Protein AF-A0A9E5TRW0-F1 (afdb_monomer_lite)

Sequence (250 aa):
MTRVFTFIAIAALMMLMNFLSARGFLAGGNEATITFGFLLLVAYLMGEIFSALSLPKISGYIFTGVLFGPHAIDFVKIEMVYRLKIVDDLALTFIALAAGGELRIRDLRNRLRSILYTISSLTVIVWAGVSLFVLVGWQLIPFFRVMGFPVLVSVAILLGVISVARSPSSAIAIIKECRAKGPFTEGVLGVTVAMDVLIIILFAGALSIATTVVQPGQSFDPGSLVVLSVEIFLSLSIGCVIGSLIAWYI

Structure (mmCIF, N/CA/C/O backbone):
data_AF-A0A9E5TRW0-F1
#
_entry.id   AF-A0A9E5TRW0-F1
#
loop_
_atom_site.group_PDB
_atom_site.id
_atom_site.type_symbol
_atom_site.label_atom_id
_atom_site.label_alt_id
_atom_site.label_comp_id
_atom_site.label_asym_id
_atom_site.label_entity_id
_atom_site.label_seq_id
_atom_site.pdbx_PDB_ins_code
_atom_site.Cartn_x
_atom_site.Cartn_y
_atom_site.Cartn_z
_atom_site.occupancy
_atom_site.B_iso_or_equiv
_atom_site.auth_seq_id
_atom_site.auth_comp_id
_atom_site.auth_asym_id
_atom_site.auth_atom_id
_atom_site.pdbx_PDB_model_num
ATOM 1 N N . MET A 1 1 ? 9.713 17.626 29.870 1.00 56.44 1 MET A N 1
ATOM 2 C CA . MET A 1 1 ? 10.209 16.432 30.595 1.00 56.44 1 MET A CA 1
ATOM 3 C C . MET A 1 1 ? 10.002 15.138 29.807 1.00 56.44 1 MET A C 1
ATOM 5 O O . MET A 1 1 ? 10.942 14.366 29.703 1.00 56.44 1 MET A O 1
ATOM 9 N N . THR A 1 2 ? 8.850 14.937 29.161 1.00 61.78 2 THR A N 1
ATOM 10 C CA . THR A 1 2 ? 8.520 13.720 28.386 1.00 61.78 2 THR A CA 1
ATOM 11 C C . THR A 1 2 ? 9.513 13.393 27.261 1.00 61.78 2 THR A C 1
ATOM 13 O O . THR A 1 2 ? 9.901 12.243 27.114 1.00 61.78 2 THR A O 1
ATOM 16 N N . ARG A 1 3 ? 10.006 14.403 26.524 1.00 64.12 3 ARG A N 1
ATOM 17 C CA . ARG A 1 3 ? 10.954 14.197 25.408 1.00 64.12 3 ARG A CA 1
ATOM 18 C C . ARG A 1 3 ? 12.332 13.691 25.853 1.00 64.12 3 ARG A C 1
ATOM 20 O O . ARG A 1 3 ? 12.915 12.829 25.206 1.00 64.12 3 ARG A O 1
ATOM 27 N N . VAL A 1 4 ? 12.840 14.206 26.973 1.00 71.00 4 VAL A N 1
ATOM 28 C CA . VAL A 1 4 ? 14.129 13.773 27.541 1.00 71.00 4 VAL A CA 1
ATOM 29 C C . VAL A 1 4 ? 14.027 12.325 28.021 1.00 71.00 4 VAL A C 1
ATOM 31 O O . VAL A 1 4 ? 14.923 11.532 27.760 1.00 71.00 4 VAL A O 1
ATOM 34 N N . PHE A 1 5 ? 12.891 11.952 28.618 1.00 75.44 5 PHE A N 1
ATOM 35 C CA . PHE A 1 5 ? 12.623 10.574 29.023 1.00 75.44 5 PHE A CA 1
ATOM 36 C C . PHE A 1 5 ? 12.594 9.605 27.832 1.00 75.44 5 PHE A C 1
ATOM 38 O O . PHE A 1 5 ? 13.208 8.549 27.912 1.00 75.44 5 PHE A O 1
ATOM 45 N N . THR A 1 6 ? 11.973 9.966 26.703 1.00 72.69 6 THR A N 1
ATOM 46 C CA . THR A 1 6 ? 11.983 9.124 25.489 1.00 72.69 6 THR A CA 1
ATOM 47 C C . THR A 1 6 ? 13.385 8.923 24.914 1.00 72.69 6 THR A C 1
ATOM 49 O O . THR A 1 6 ? 13.727 7.801 24.558 1.00 72.69 6 THR A O 1
ATOM 52 N N . PHE A 1 7 ? 14.229 9.962 24.864 1.00 74.25 7 PHE A N 1
ATOM 53 C CA . PHE A 1 7 ? 15.610 9.807 24.385 1.00 74.25 7 PHE A CA 1
ATOM 54 C C . PHE A 1 7 ? 16.450 8.934 25.322 1.00 74.25 7 PHE A C 1
ATOM 56 O O . PHE A 1 7 ? 17.183 8.066 24.853 1.00 74.25 7 PHE A O 1
ATOM 63 N N . ILE A 1 8 ? 16.298 9.112 26.638 1.00 77.25 8 ILE A N 1
ATOM 64 C CA . ILE A 1 8 ? 16.954 8.262 27.639 1.00 77.25 8 ILE A CA 1
ATOM 65 C C . ILE A 1 8 ? 16.458 6.817 27.522 1.00 77.25 8 ILE A C 1
ATOM 67 O O . ILE A 1 8 ? 17.268 5.898 27.562 1.00 77.25 8 ILE A O 1
ATOM 71 N N . ALA A 1 9 ? 15.155 6.605 27.323 1.00 79.00 9 ALA A N 1
ATOM 72 C CA . ALA A 1 9 ? 14.574 5.278 27.156 1.00 79.00 9 ALA A CA 1
ATOM 73 C C . ALA A 1 9 ? 15.119 4.573 25.908 1.00 79.00 9 ALA A C 1
ATOM 75 O O . ALA A 1 9 ? 15.506 3.414 26.001 1.00 79.00 9 ALA A O 1
ATOM 76 N N . ILE A 1 10 ? 15.218 5.273 24.772 1.00 75.69 10 ILE A N 1
ATOM 77 C CA . ILE A 1 10 ? 15.807 4.728 23.540 1.00 75.69 10 ILE A CA 1
ATOM 78 C C . ILE A 1 10 ? 17.288 4.393 23.754 1.00 75.69 10 ILE A C 1
ATOM 80 O O . ILE A 1 10 ? 17.717 3.298 23.401 1.00 75.69 10 ILE A O 1
ATOM 84 N N . ALA A 1 11 ? 18.068 5.294 24.362 1.00 76.12 11 ALA A N 1
ATOM 85 C CA . ALA A 1 11 ? 19.486 5.058 24.635 1.00 76.12 11 ALA A CA 1
ATOM 86 C C . ALA A 1 11 ? 19.702 3.877 25.598 1.00 76.12 11 ALA A C 1
ATOM 88 O O . ALA A 1 11 ? 20.577 3.044 25.366 1.00 76.12 11 ALA A O 1
ATOM 89 N N . ALA A 1 12 ? 18.871 3.760 26.637 1.00 78.69 12 ALA A N 1
ATOM 90 C CA . ALA A 1 12 ? 18.885 2.634 27.565 1.00 78.69 12 ALA A CA 1
ATOM 91 C C . ALA A 1 12 ? 18.515 1.318 26.867 1.00 78.69 12 ALA A C 1
ATOM 93 O O . ALA A 1 12 ? 19.167 0.303 27.097 1.00 78.69 12 ALA A O 1
ATOM 94 N N . LEU A 1 13 ? 17.524 1.339 25.969 1.00 78.06 13 LEU A N 1
ATOM 95 C CA . LEU A 1 13 ? 17.146 0.191 25.141 1.00 78.06 13 LEU A CA 1
ATOM 96 C C . LEU A 1 13 ? 18.295 -0.238 24.224 1.00 78.06 13 LEU A C 1
ATOM 98 O O . LEU A 1 13 ? 18.622 -1.421 24.176 1.00 78.06 13 LEU A O 1
ATOM 102 N N . MET A 1 14 ? 18.944 0.706 23.533 1.00 74.75 14 MET A N 1
ATOM 103 C CA . MET A 1 14 ? 20.101 0.410 22.681 1.00 74.75 14 MET A CA 1
ATOM 104 C C . MET A 1 14 ? 21.272 -0.157 23.491 1.00 74.75 14 MET A C 1
ATOM 106 O O . MET A 1 14 ? 21.899 -1.127 23.072 1.00 74.75 14 MET A O 1
ATOM 110 N N . MET A 1 15 ? 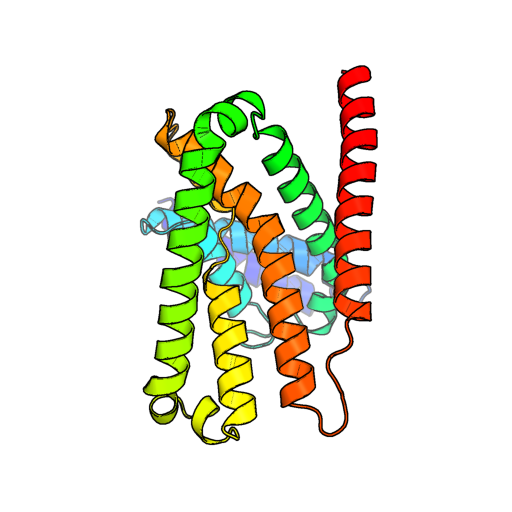21.551 0.412 24.668 1.00 77.50 15 MET A N 1
ATOM 111 C CA . MET A 1 15 ? 22.616 -0.063 25.552 1.00 77.50 15 MET A CA 1
ATOM 112 C C . MET A 1 15 ? 22.316 -1.469 26.087 1.00 77.50 15 MET A C 1
ATOM 114 O O . MET A 1 15 ? 23.198 -2.327 26.072 1.00 77.50 15 MET A O 1
ATOM 118 N N . LEU A 1 16 ? 21.068 -1.736 26.485 1.00 77.06 16 LEU A N 1
ATOM 119 C CA . LEU A 1 16 ? 20.608 -3.060 26.907 1.00 77.06 16 LEU A CA 1
ATOM 120 C C . LEU A 1 16 ? 20.763 -4.084 25.782 1.00 77.06 16 LEU A C 1
ATOM 122 O O . LEU A 1 16 ? 21.223 -5.198 26.004 1.00 77.06 16 LEU A O 1
ATOM 126 N N . MET A 1 17 ? 20.409 -3.706 24.562 1.00 73.31 17 MET A N 1
ATOM 127 C CA . MET A 1 17 ? 20.474 -4.603 23.420 1.00 73.31 17 MET A CA 1
ATOM 128 C C . MET A 1 17 ? 21.910 -4.909 22.995 1.00 73.31 17 MET A C 1
ATOM 130 O O . MET A 1 17 ? 22.236 -6.062 22.724 1.00 73.31 17 MET A O 1
ATOM 134 N N . ASN A 1 18 ? 22.792 -3.907 23.014 1.00 74.38 18 ASN A N 1
ATOM 135 C CA . ASN A 1 18 ? 24.218 -4.117 22.781 1.00 74.38 18 ASN A CA 1
ATOM 136 C C . ASN A 1 18 ? 24.827 -5.017 23.871 1.00 74.38 18 ASN A C 1
ATOM 138 O O . ASN A 1 18 ? 25.618 -5.911 23.584 1.00 74.38 18 ASN A O 1
ATOM 142 N N . PHE A 1 19 ? 24.387 -4.854 25.121 1.00 73.00 19 PHE A N 1
ATOM 143 C CA . PHE A 1 19 ? 24.778 -5.721 26.231 1.00 73.00 19 PHE A CA 1
ATOM 144 C C . PHE A 1 19 ? 24.289 -7.173 26.061 1.00 73.00 19 PHE A C 1
ATOM 146 O O . PHE A 1 19 ? 25.043 -8.109 26.327 1.00 73.00 19 PHE A O 1
ATOM 153 N N . LEU A 1 20 ? 23.057 -7.381 25.585 1.00 68.69 20 LEU A N 1
ATOM 154 C CA . LEU A 1 20 ? 22.510 -8.713 25.287 1.00 68.69 20 LEU A CA 1
ATOM 155 C C . LEU A 1 20 ? 23.214 -9.375 24.091 1.00 68.69 20 LEU A C 1
ATOM 157 O O . LEU A 1 20 ? 23.495 -10.574 24.134 1.00 68.69 20 LEU A O 1
ATOM 161 N N . SER A 1 21 ? 23.554 -8.589 23.065 1.00 68.62 21 SER A N 1
ATOM 162 C CA . SER A 1 21 ? 24.350 -9.024 21.912 1.00 68.62 21 SER A CA 1
ATOM 163 C C . SER A 1 21 ? 25.754 -9.469 22.332 1.00 68.62 21 SER A C 1
ATOM 165 O O . SER A 1 21 ? 26.163 -10.594 22.048 1.00 68.62 21 SER A O 1
ATOM 167 N N . ALA A 1 22 ? 26.452 -8.643 23.120 1.00 67.00 22 ALA A N 1
ATOM 168 C CA . ALA A 1 22 ? 27.794 -8.931 23.626 1.00 67.00 22 ALA A CA 1
ATOM 169 C C . ALA A 1 22 ? 27.857 -10.185 24.519 1.00 67.00 22 ALA A C 1
ATOM 171 O O . ALA A 1 22 ? 28.902 -10.825 24.615 1.00 67.00 22 ALA A O 1
ATOM 172 N N . ARG A 1 23 ? 26.743 -10.563 25.161 1.00 66.06 23 ARG A N 1
ATOM 173 C CA . ARG A 1 23 ? 26.625 -11.791 25.965 1.00 66.06 23 ARG A CA 1
ATOM 174 C C . ARG A 1 23 ? 26.247 -13.039 25.160 1.00 66.06 23 ARG A C 1
ATOM 176 O O . ARG A 1 23 ? 26.000 -14.080 25.761 1.00 66.06 23 ARG A O 1
ATOM 183 N N . GLY A 1 24 ? 26.181 -12.956 23.829 1.00 62.16 24 GLY A N 1
ATOM 184 C CA . GLY A 1 24 ? 25.837 -14.091 22.968 1.00 62.16 24 GLY A CA 1
ATOM 185 C C . GLY A 1 24 ? 24.380 -14.543 23.094 1.00 62.16 24 GLY A C 1
ATOM 186 O O . GLY A 1 24 ? 24.022 -15.601 22.588 1.00 62.16 24 GLY A O 1
ATOM 187 N N . PHE A 1 25 ? 23.514 -13.744 23.730 1.00 58.00 25 PHE A N 1
ATOM 188 C CA . PHE A 1 25 ? 22.089 -14.062 23.889 1.00 58.00 25 PHE A CA 1
ATOM 189 C C . PHE A 1 25 ? 21.335 -14.022 22.546 1.00 58.00 25 PHE A C 1
ATOM 191 O O . PHE A 1 25 ? 20.261 -14.601 22.404 1.00 58.00 25 PHE A O 1
ATOM 198 N N . LEU A 1 26 ? 21.935 -13.357 21.555 1.00 59.22 26 LEU A N 1
ATOM 199 C CA . LEU A 1 26 ? 21.495 -13.302 20.164 1.00 59.22 26 LEU A CA 1
ATOM 200 C C . LEU A 1 26 ? 22.067 -14.445 19.300 1.00 59.22 26 LEU A C 1
ATOM 202 O O . LEU A 1 26 ? 21.660 -14.590 18.160 1.00 59.22 26 LEU A O 1
ATOM 206 N N . ALA A 1 27 ? 22.965 -15.294 19.816 1.00 54.34 27 ALA A N 1
ATOM 207 C CA . ALA A 1 27 ? 23.612 -16.367 19.047 1.00 54.34 27 ALA A CA 1
ATOM 208 C C . ALA A 1 27 ? 22.770 -17.663 18.942 1.00 54.34 27 ALA A C 1
ATOM 210 O O . ALA A 1 27 ? 23.310 -18.762 18.827 1.00 54.34 27 ALA A O 1
ATOM 211 N N . GLY A 1 28 ? 21.440 -17.558 18.985 1.00 58.19 28 GLY A N 1
ATOM 212 C CA . GLY A 1 28 ? 20.515 -18.693 18.917 1.00 58.19 28 GLY A CA 1
ATOM 213 C C . GLY A 1 28 ? 19.193 -18.326 18.243 1.00 58.19 28 GLY A C 1
ATOM 214 O O . GLY A 1 28 ? 18.902 -17.153 18.034 1.00 58.19 28 GLY A O 1
ATOM 215 N N . GLY A 1 29 ? 18.354 -19.323 17.932 1.00 61.69 29 GLY A N 1
ATOM 216 C CA . GLY A 1 29 ? 17.100 -19.163 17.166 1.00 61.69 29 GLY A CA 1
ATOM 217 C C . GLY A 1 29 ? 16.068 -18.157 17.713 1.00 61.69 29 GLY A C 1
ATOM 218 O O . GLY A 1 29 ? 15.090 -17.871 17.027 1.00 61.69 29 GLY A O 1
ATOM 219 N N . ASN A 1 30 ? 16.300 -17.590 18.901 1.00 67.94 30 ASN A N 1
ATOM 220 C CA . ASN A 1 30 ? 15.483 -16.557 19.545 1.00 67.94 30 ASN A CA 1
ATOM 221 C C . ASN A 1 30 ? 15.866 -15.119 19.140 1.00 67.94 30 ASN A C 1
ATOM 223 O O . ASN A 1 30 ? 15.196 -14.176 19.565 1.00 67.94 30 ASN A O 1
ATOM 227 N N . GLU A 1 31 ? 16.916 -14.938 18.331 1.00 74.38 31 GLU A N 1
ATOM 228 C CA . GLU A 1 31 ? 17.413 -13.628 17.885 1.00 74.38 31 GLU A CA 1
ATOM 229 C C . GLU A 1 31 ? 16.303 -12.789 17.235 1.00 74.38 31 GLU A C 1
ATOM 231 O O . GLU A 1 31 ? 16.085 -11.641 17.614 1.00 74.38 31 GLU A O 1
ATOM 236 N N . ALA A 1 32 ? 15.521 -13.390 16.333 1.00 74.88 32 ALA A N 1
ATOM 237 C CA . ALA A 1 32 ? 14.449 -12.694 15.624 1.00 74.88 32 ALA A CA 1
ATOM 238 C C . ALA A 1 32 ? 13.350 -12.174 16.568 1.00 74.88 32 ALA A C 1
ATOM 240 O O . ALA A 1 32 ? 12.871 -11.056 16.394 1.00 74.88 32 ALA A O 1
ATOM 241 N N . THR A 1 33 ? 12.971 -12.944 17.592 1.00 80.88 33 THR A N 1
ATOM 242 C CA . THR A 1 33 ? 11.900 -12.572 18.532 1.00 80.88 33 THR A CA 1
ATOM 243 C C . THR A 1 33 ? 12.325 -11.431 19.454 1.00 80.88 33 THR A C 1
ATOM 245 O O . THR A 1 33 ? 11.545 -10.513 19.708 1.00 80.88 33 THR A O 1
ATOM 248 N N . ILE A 1 34 ? 13.571 -11.457 19.938 1.00 81.25 34 ILE A N 1
ATOM 249 C CA . ILE A 1 34 ? 14.122 -10.395 20.793 1.00 81.25 34 ILE A CA 1
ATOM 250 C C . ILE A 1 34 ? 14.289 -9.108 19.982 1.00 81.25 34 ILE A C 1
ATOM 252 O O . ILE A 1 34 ? 13.852 -8.043 20.421 1.00 81.25 34 ILE A O 1
ATOM 256 N N . THR A 1 35 ? 14.849 -9.217 18.777 1.00 81.06 35 THR A N 1
ATOM 257 C CA . THR A 1 35 ? 14.979 -8.105 17.829 1.00 81.06 35 THR A CA 1
ATOM 258 C C . THR A 1 35 ? 13.619 -7.506 17.483 1.00 81.06 35 THR A C 1
ATOM 260 O O . THR A 1 35 ? 13.475 -6.286 17.461 1.00 81.06 35 THR A O 1
ATOM 263 N N . PHE A 1 36 ? 12.593 -8.337 17.289 1.00 83.81 36 PHE A N 1
ATOM 264 C CA . PHE A 1 36 ? 11.233 -7.866 17.048 1.00 83.81 36 PHE A CA 1
ATOM 265 C C . PHE A 1 36 ? 10.651 -7.103 18.242 1.00 83.81 36 PHE A C 1
ATOM 267 O O . PHE A 1 36 ? 10.133 -6.001 18.068 1.00 83.81 36 PHE A O 1
ATOM 274 N N . GLY A 1 37 ? 10.773 -7.641 19.460 1.00 86.50 37 GLY A N 1
ATOM 275 C CA . GLY A 1 37 ? 10.311 -6.961 20.674 1.00 86.50 37 GLY A CA 1
ATOM 276 C C . GLY A 1 37 ? 11.003 -5.613 20.889 1.00 86.50 37 GLY A C 1
ATOM 277 O O . GLY A 1 37 ? 10.350 -4.617 21.205 1.00 86.50 37 GLY A O 1
ATOM 278 N N . PHE A 1 38 ? 12.313 -5.553 20.640 1.00 84.00 38 PHE A N 1
ATOM 279 C CA . PHE A 1 38 ? 13.063 -4.300 20.628 1.00 84.00 38 PHE A CA 1
ATOM 280 C C . PHE A 1 38 ? 12.526 -3.325 19.577 1.00 84.00 38 PHE A C 1
ATOM 282 O O . PHE A 1 38 ? 12.266 -2.161 19.885 1.00 84.00 38 PHE A O 1
ATOM 289 N N . LEU A 1 39 ? 12.328 -3.799 18.345 1.00 87.56 39 LEU A N 1
ATOM 290 C CA . LEU A 1 39 ? 11.861 -2.976 17.237 1.00 87.56 39 LEU A CA 1
ATOM 291 C C . LEU A 1 39 ? 10.474 -2.390 17.514 1.00 87.56 39 LEU A C 1
ATOM 293 O O . LEU A 1 39 ? 10.262 -1.211 17.246 1.00 87.56 39 LEU A O 1
ATOM 297 N N . LEU A 1 40 ? 9.565 -3.158 18.123 1.00 89.75 40 LEU A N 1
ATOM 298 C CA . LEU A 1 40 ? 8.259 -2.661 18.565 1.00 89.75 40 LEU A CA 1
ATOM 299 C C . LEU A 1 40 ? 8.388 -1.521 19.583 1.00 89.75 40 LEU A C 1
ATOM 301 O O . LEU A 1 40 ? 7.715 -0.497 19.448 1.00 89.75 40 LEU A O 1
ATOM 305 N N . LEU A 1 41 ? 9.261 -1.671 20.584 1.00 88.88 41 LEU A N 1
ATOM 306 C CA . LEU A 1 41 ? 9.473 -0.648 21.613 1.00 88.88 41 LEU A CA 1
ATOM 307 C C . LEU A 1 41 ? 10.084 0.628 21.028 1.00 88.88 41 LEU A C 1
ATOM 309 O O . LEU A 1 41 ? 9.604 1.727 21.309 1.00 88.88 41 LEU A O 1
ATOM 313 N N . VAL A 1 42 ? 11.116 0.500 20.194 1.00 89.19 42 VAL A N 1
ATOM 314 C CA . VAL A 1 42 ? 11.759 1.661 19.566 1.00 89.19 42 VAL A CA 1
ATOM 315 C C . VAL A 1 42 ? 10.823 2.340 18.574 1.00 89.19 42 VAL A C 1
ATOM 317 O O . VAL A 1 42 ? 10.734 3.567 18.589 1.00 89.19 42 VAL A O 1
ATOM 320 N N . ALA A 1 43 ? 10.076 1.575 17.774 1.00 91.50 43 ALA A N 1
ATOM 321 C CA . ALA A 1 43 ? 9.081 2.130 16.865 1.00 91.50 43 ALA A CA 1
ATOM 322 C C . ALA A 1 43 ? 8.021 2.914 17.645 1.00 91.50 43 ALA A C 1
ATOM 324 O O . ALA A 1 43 ? 7.746 4.062 17.303 1.00 91.50 43 ALA A O 1
ATOM 325 N N . TYR A 1 44 ? 7.490 2.357 18.738 1.00 90.81 44 TYR A N 1
ATOM 326 C CA . TYR A 1 44 ? 6.545 3.059 19.607 1.00 90.81 44 TYR A CA 1
ATOM 327 C C . TYR A 1 44 ? 7.109 4.392 20.123 1.00 90.81 44 TYR A C 1
ATOM 329 O O . TYR A 1 44 ? 6.472 5.434 19.955 1.00 90.81 44 TYR A O 1
ATOM 337 N N . LEU A 1 45 ? 8.327 4.384 20.681 1.00 91.19 45 LEU A N 1
ATOM 338 C CA . LEU A 1 45 ? 8.984 5.590 21.199 1.00 91.19 45 LEU A CA 1
ATOM 339 C C . LEU A 1 45 ? 9.231 6.633 20.097 1.00 91.19 45 LEU A C 1
ATOM 341 O O . LEU A 1 45 ? 8.987 7.820 20.311 1.00 91.19 45 LEU A O 1
ATOM 345 N N . MET A 1 46 ? 9.659 6.207 18.905 1.00 90.62 46 MET A N 1
ATOM 346 C CA . MET A 1 46 ? 9.813 7.098 17.750 1.00 90.62 46 MET A CA 1
ATOM 347 C C . MET A 1 46 ? 8.477 7.670 17.278 1.00 90.62 46 MET A C 1
ATOM 349 O O . MET A 1 46 ? 8.411 8.846 16.922 1.00 90.62 46 MET A O 1
ATOM 353 N N . GLY A 1 47 ? 7.399 6.887 17.331 1.00 90.50 47 GLY A N 1
ATOM 354 C CA . GLY A 1 47 ? 6.044 7.370 17.079 1.00 90.50 47 GLY A CA 1
ATOM 355 C C . GLY A 1 47 ? 5.652 8.510 18.022 1.00 90.50 47 GLY A C 1
ATOM 356 O O . GLY A 1 47 ? 5.166 9.541 17.561 1.00 90.50 47 GLY A O 1
ATOM 357 N N . GLU A 1 48 ? 5.921 8.376 19.324 1.00 89.94 48 GLU A N 1
ATOM 358 C CA . GLU A 1 48 ? 5.675 9.442 20.311 1.00 89.94 48 GLU A CA 1
ATOM 359 C C . GLU A 1 48 ? 6.525 10.695 20.047 1.00 89.94 48 GLU A C 1
ATOM 361 O O . GLU A 1 48 ? 6.027 11.817 20.153 1.00 89.94 48 GLU A O 1
ATOM 366 N N . ILE A 1 49 ? 7.791 10.529 19.644 1.00 89.81 49 ILE A N 1
ATOM 367 C CA . ILE A 1 49 ? 8.661 11.655 19.271 1.00 89.81 49 ILE A CA 1
ATOM 368 C C . ILE A 1 49 ? 8.088 12.402 18.060 1.00 89.81 49 ILE A C 1
ATOM 370 O O . ILE A 1 49 ? 7.975 13.628 18.101 1.00 89.81 49 ILE A O 1
ATOM 374 N N . PHE A 1 50 ? 7.690 11.687 17.005 1.00 89.81 50 PHE A N 1
ATOM 375 C CA . PHE A 1 50 ? 7.104 12.290 15.805 1.00 89.81 50 PHE A CA 1
ATOM 376 C C . PHE A 1 50 ? 5.769 12.976 16.106 1.00 89.81 50 PHE A C 1
ATOM 378 O O . PHE A 1 50 ? 5.561 14.111 15.681 1.00 89.81 50 PHE A O 1
ATOM 385 N N . SER A 1 51 ? 4.914 12.354 16.921 1.00 86.75 51 SER A N 1
ATOM 386 C CA . SER A 1 51 ? 3.672 12.973 17.398 1.00 86.75 51 SER A CA 1
ATOM 387 C C . SER A 1 51 ? 3.943 14.269 18.160 1.00 86.75 51 SER A C 1
ATOM 389 O O . SER A 1 51 ? 3.303 15.288 17.900 1.00 86.75 51 SER A O 1
ATOM 391 N N . ALA A 1 52 ? 4.966 14.294 19.019 1.00 88.75 52 ALA A N 1
ATOM 392 C CA . ALA A 1 52 ? 5.367 15.509 19.716 1.00 88.75 52 ALA A CA 1
ATOM 393 C C . ALA A 1 52 ? 5.890 16.607 18.770 1.00 88.75 52 ALA A C 1
ATOM 395 O O . ALA A 1 52 ? 5.869 17.778 19.148 1.00 88.75 52 ALA A O 1
ATOM 396 N N . LEU A 1 53 ? 6.358 16.258 17.569 1.00 89.19 53 LEU A N 1
ATOM 397 C CA . LEU A 1 53 ? 6.742 17.188 16.499 1.00 89.19 53 LEU A CA 1
ATOM 398 C C . LEU A 1 53 ? 5.565 17.572 15.584 1.00 89.19 53 LEU A C 1
A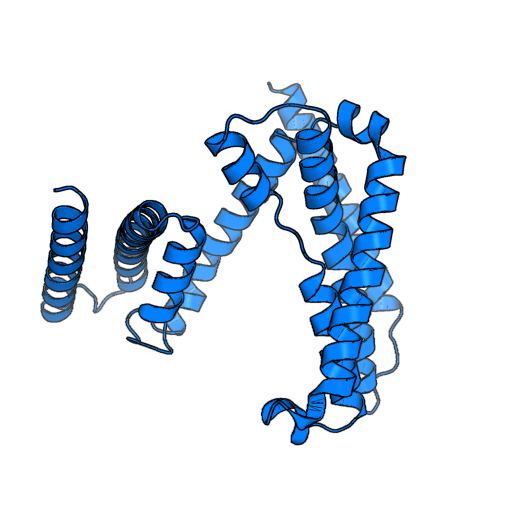TOM 400 O O . LEU A 1 53 ? 5.779 18.220 14.566 1.00 89.19 53 LEU A O 1
ATOM 404 N N . SER A 1 54 ? 4.326 17.222 15.949 1.00 88.00 54 SER A N 1
ATOM 405 C CA . SER A 1 54 ? 3.119 17.410 15.125 1.00 88.00 54 SER A CA 1
ATOM 406 C C . SER A 1 54 ? 3.129 16.615 13.811 1.00 88.00 54 SER A C 1
ATOM 408 O O . SER A 1 54 ? 2.482 17.005 12.841 1.00 88.00 54 SER A O 1
ATOM 410 N N . LEU A 1 55 ? 3.852 15.491 13.769 1.00 85.00 55 LEU A N 1
ATOM 411 C CA . LEU A 1 55 ? 3.847 14.542 12.655 1.00 85.00 55 LEU A CA 1
ATOM 412 C C . LEU A 1 55 ? 3.044 13.280 13.020 1.00 85.00 55 LEU A C 1
ATOM 414 O O . LEU A 1 55 ? 3.002 12.895 14.190 1.00 85.00 55 LEU A O 1
ATOM 418 N N . PRO A 1 56 ? 2.434 12.581 12.045 1.00 82.38 56 PRO A N 1
ATOM 419 C CA . PRO A 1 56 ? 1.765 11.309 12.306 1.00 82.38 56 PRO A CA 1
ATOM 420 C C . PRO A 1 56 ? 2.720 10.264 12.902 1.00 82.38 56 PRO A C 1
ATOM 422 O O . PRO A 1 56 ? 3.851 10.114 12.436 1.00 82.38 56 PRO A O 1
ATOM 425 N N . LYS A 1 57 ? 2.246 9.471 13.874 1.00 85.62 57 LYS A N 1
ATOM 426 C CA . LYS A 1 57 ? 3.043 8.398 14.511 1.00 85.62 57 LYS A CA 1
ATOM 427 C C . LYS A 1 57 ? 3.594 7.384 13.505 1.00 85.62 57 LYS A C 1
ATOM 429 O O . LYS A 1 57 ? 4.723 6.927 13.653 1.00 85.62 57 LYS A O 1
ATOM 434 N N . ILE A 1 58 ? 2.825 7.097 12.450 1.00 86.31 58 ILE A N 1
ATOM 435 C CA . ILE A 1 58 ? 3.211 6.189 11.357 1.00 86.31 58 ILE A CA 1
ATOM 436 C C . ILE A 1 58 ? 4.535 6.624 10.713 1.00 86.31 58 ILE A C 1
ATOM 438 O O . ILE A 1 58 ? 5.372 5.778 10.409 1.00 86.31 58 ILE A O 1
ATOM 442 N N . SER A 1 59 ? 4.776 7.931 10.576 1.00 89.50 59 SER A N 1
ATOM 443 C CA . SER A 1 59 ? 6.041 8.448 10.047 1.00 89.50 59 SER A CA 1
ATOM 444 C C . SER A 1 59 ? 7.232 8.057 10.931 1.00 89.50 59 SER A C 1
ATOM 446 O O . SER A 1 59 ? 8.284 7.696 10.411 1.00 89.50 59 SER A O 1
ATOM 448 N N . GLY A 1 60 ? 7.054 8.049 12.258 1.00 91.00 60 GLY A N 1
ATOM 449 C CA . GLY A 1 60 ? 8.063 7.576 13.211 1.00 91.00 60 GLY A CA 1
ATOM 450 C C . GLY A 1 60 ? 8.309 6.065 13.128 1.00 91.00 60 GLY A C 1
ATOM 451 O O . GLY A 1 60 ? 9.450 5.616 13.250 1.00 91.00 60 GLY A O 1
ATOM 452 N N . TYR A 1 61 ? 7.269 5.274 12.850 1.00 91.06 61 TYR A N 1
ATOM 453 C CA . TYR A 1 61 ? 7.396 3.826 12.632 1.00 91.06 61 TYR A CA 1
ATOM 454 C C . TYR A 1 61 ? 8.195 3.516 11.362 1.00 91.06 61 TYR A C 1
ATOM 456 O O . TYR A 1 61 ? 9.144 2.735 11.414 1.00 91.06 61 TYR A O 1
ATOM 464 N N . ILE A 1 62 ? 7.879 4.190 10.249 1.00 91.81 62 ILE A N 1
ATOM 465 C CA . ILE A 1 62 ? 8.618 4.054 8.983 1.00 91.81 62 ILE A CA 1
ATOM 466 C C . ILE A 1 62 ? 10.073 4.490 9.170 1.00 91.81 62 ILE A C 1
ATOM 468 O O . ILE A 1 62 ? 10.987 3.773 8.767 1.00 91.81 62 ILE A O 1
ATOM 472 N N . PHE A 1 63 ? 10.298 5.630 9.829 1.00 93.12 63 PHE A N 1
ATOM 473 C CA . PHE A 1 63 ? 11.644 6.123 10.114 1.00 93.12 63 PHE A CA 1
ATOM 474 C C . PHE A 1 63 ? 12.468 5.110 10.917 1.00 93.12 63 PHE A C 1
ATOM 476 O O . PHE A 1 63 ? 13.628 4.868 10.595 1.00 93.12 63 PHE A O 1
ATOM 483 N N . THR A 1 64 ? 11.857 4.463 11.912 1.00 92.19 64 THR A N 1
ATOM 484 C CA . THR A 1 64 ? 12.505 3.400 12.692 1.00 92.19 64 THR A CA 1
ATOM 485 C C . THR A 1 64 ? 12.890 2.218 11.808 1.00 92.19 64 THR A C 1
ATOM 487 O O . THR A 1 64 ? 14.024 1.757 11.879 1.00 92.19 64 THR A O 1
ATOM 490 N N . GLY A 1 65 ? 11.986 1.752 10.943 1.00 91.50 65 GLY A N 1
ATOM 491 C CA . GLY A 1 65 ? 12.271 0.649 10.022 1.00 91.50 65 GLY A CA 1
ATOM 492 C C . GLY A 1 65 ? 13.417 0.961 9.056 1.00 91.50 65 GLY A C 1
ATOM 493 O O . GLY A 1 65 ? 14.290 0.124 8.853 1.00 91.50 65 GLY A O 1
ATOM 494 N N . VAL A 1 66 ? 13.464 2.182 8.514 1.00 92.62 66 VAL A N 1
ATOM 495 C CA . VAL A 1 66 ? 14.568 2.629 7.648 1.00 92.62 66 VAL A CA 1
ATOM 496 C C . VAL A 1 66 ? 15.878 2.709 8.426 1.00 92.62 66 VAL A C 1
ATOM 498 O O . VAL A 1 66 ? 16.896 2.233 7.939 1.00 92.62 66 VAL A O 1
ATOM 501 N N . LEU A 1 67 ? 15.857 3.280 9.634 1.00 91.19 67 LEU A N 1
ATOM 502 C CA . LEU A 1 67 ? 17.052 3.508 10.444 1.00 91.19 67 LEU A CA 1
ATOM 503 C C . LEU A 1 67 ? 17.653 2.204 10.990 1.00 91.19 67 LEU A C 1
ATOM 505 O O . LEU A 1 67 ? 18.865 2.026 10.946 1.00 91.19 67 LEU A O 1
ATOM 509 N N . PHE A 1 68 ? 16.825 1.291 11.495 1.00 88.44 68 PHE A N 1
ATOM 510 C CA . PHE A 1 68 ? 17.273 0.023 12.084 1.00 88.44 68 PHE A CA 1
ATOM 511 C C . PHE A 1 68 ? 17.292 -1.143 11.087 1.00 88.44 68 PHE A C 1
ATOM 513 O O . PHE A 1 68 ? 17.748 -2.231 11.434 1.00 88.44 68 PHE A O 1
ATOM 520 N N . GLY A 1 69 ? 16.807 -0.934 9.864 1.00 88.69 69 GLY A N 1
ATOM 521 C CA . GLY A 1 69 ? 16.793 -1.936 8.804 1.00 88.69 69 GLY A CA 1
ATOM 522 C C . GLY A 1 69 ? 18.175 -2.234 8.206 1.00 88.69 69 GLY A C 1
ATOM 523 O O . GLY A 1 69 ? 19.166 -1.577 8.547 1.00 88.69 69 GLY A O 1
ATOM 524 N N . PRO A 1 70 ? 18.235 -3.179 7.250 1.00 87.38 70 PRO A N 1
ATOM 525 C CA . PRO A 1 70 ? 19.486 -3.708 6.697 1.00 87.38 70 PRO A CA 1
ATOM 526 C C . PRO A 1 70 ? 20.303 -2.683 5.894 1.00 87.38 70 PRO A C 1
ATOM 528 O O . PRO A 1 70 ? 21.480 -2.884 5.623 1.00 87.38 70 PRO A O 1
ATOM 531 N N . HIS A 1 71 ? 19.684 -1.571 5.491 1.00 88.38 71 HIS A N 1
ATOM 532 C CA . HIS A 1 71 ? 20.311 -0.559 4.637 1.00 88.38 71 HIS A CA 1
ATOM 533 C C . HIS A 1 71 ? 20.880 0.649 5.397 1.00 88.38 71 HIS A C 1
ATOM 535 O O . HIS A 1 71 ? 21.496 1.507 4.768 1.00 88.38 71 HIS A O 1
ATOM 541 N N . ALA A 1 72 ? 20.669 0.741 6.714 1.00 90.00 72 ALA A N 1
ATOM 542 C CA . ALA A 1 72 ? 21.186 1.833 7.540 1.00 90.00 72 ALA A CA 1
ATOM 543 C C . ALA A 1 72 ? 22.071 1.304 8.677 1.00 90.00 72 ALA A C 1
ATOM 545 O O . ALA A 1 72 ? 23.271 1.149 8.480 1.00 90.00 72 ALA A O 1
ATOM 546 N N . ILE A 1 73 ? 21.506 1.025 9.857 1.00 85.25 73 ILE A N 1
ATOM 547 C CA . ILE A 1 73 ? 22.268 0.492 11.002 1.00 85.25 73 ILE A CA 1
ATOM 548 C C . ILE A 1 73 ? 22.534 -1.022 10.856 1.00 85.25 73 ILE A C 1
ATOM 550 O O . ILE A 1 73 ? 23.388 -1.552 11.559 1.00 85.25 73 ILE A O 1
ATOM 554 N N . ASP A 1 74 ? 21.823 -1.714 9.955 1.00 83.69 74 ASP A N 1
ATOM 555 C CA . ASP A 1 74 ? 21.878 -3.177 9.766 1.00 83.69 74 ASP A CA 1
ATOM 556 C C . ASP A 1 74 ? 21.641 -3.961 11.067 1.00 83.69 74 ASP A C 1
ATOM 558 O O . ASP A 1 74 ? 22.184 -5.036 11.316 1.00 83.69 74 ASP A O 1
ATOM 562 N N . PHE A 1 75 ? 20.800 -3.394 11.938 1.00 83.44 75 PHE A N 1
ATOM 563 C CA . PHE A 1 75 ? 20.417 -4.043 13.183 1.00 83.44 75 PHE A CA 1
ATOM 564 C C . PHE A 1 75 ? 19.430 -5.193 12.920 1.00 83.44 75 PHE A C 1
ATOM 566 O O . PHE A 1 75 ? 19.551 -6.280 13.483 1.00 83.44 75 PHE A O 1
ATOM 573 N N . VAL A 1 76 ? 18.470 -4.967 12.021 1.00 84.44 76 VAL A N 1
ATOM 574 C CA . VAL A 1 76 ? 17.569 -5.995 11.498 1.00 84.44 76 VAL A CA 1
ATOM 575 C C . VAL A 1 76 ? 18.134 -6.516 10.183 1.00 84.44 76 VAL A C 1
ATOM 577 O O . VAL A 1 76 ? 17.945 -5.906 9.130 1.00 84.44 76 VAL A O 1
ATOM 580 N N . LYS A 1 77 ? 18.802 -7.669 10.243 1.00 84.94 77 LYS A N 1
ATOM 581 C CA . LYS A 1 77 ? 19.367 -8.326 9.057 1.00 84.94 77 LYS A CA 1
ATOM 582 C C . LYS A 1 77 ? 18.274 -8.758 8.085 1.00 84.94 77 LYS A C 1
ATOM 584 O O . LYS A 1 77 ? 17.163 -9.106 8.490 1.00 84.94 77 LYS A O 1
ATOM 589 N N . ILE A 1 78 ? 18.622 -8.856 6.803 1.00 87.25 78 ILE A N 1
ATOM 590 C CA . ILE A 1 78 ? 17.677 -9.254 5.748 1.00 87.25 78 ILE A CA 1
ATOM 591 C C . ILE A 1 78 ? 17.020 -10.622 6.012 1.00 87.25 78 ILE A C 1
ATOM 593 O O . ILE A 1 78 ? 15.829 -10.802 5.779 1.00 87.25 78 ILE A O 1
ATOM 597 N N . GLU A 1 79 ? 17.759 -11.575 6.584 1.00 86.38 79 GLU A N 1
ATOM 598 C CA . GLU A 1 79 ? 17.233 -12.893 6.963 1.00 86.38 79 GLU A CA 1
ATOM 599 C C . GLU A 1 79 ? 16.139 -12.802 8.032 1.00 86.38 79 GLU A C 1
ATOM 601 O O . GLU A 1 79 ? 15.168 -13.560 8.002 1.00 86.38 79 GLU A O 1
ATOM 606 N N . MET A 1 80 ? 16.271 -11.856 8.967 1.00 83.94 80 MET A N 1
ATOM 607 C CA . MET A 1 80 ? 15.257 -11.613 9.988 1.00 83.94 80 MET A CA 1
ATOM 608 C C . MET A 1 80 ? 13.994 -11.044 9.355 1.00 83.94 80 MET A C 1
ATOM 610 O O . MET A 1 80 ? 12.913 -11.513 9.690 1.00 83.94 80 MET A O 1
ATOM 614 N N . VAL A 1 81 ? 14.120 -10.115 8.399 1.00 86.94 81 VAL A N 1
ATOM 615 C CA . VAL A 1 81 ? 12.972 -9.561 7.657 1.00 86.94 81 VAL A CA 1
ATOM 616 C C . VAL A 1 81 ? 12.140 -10.685 7.033 1.00 86.94 81 VAL A C 1
ATOM 618 O O . VAL A 1 81 ? 10.922 -10.702 7.188 1.00 86.94 81 VAL A O 1
ATOM 621 N N . TYR A 1 82 ? 12.785 -11.684 6.421 1.00 87.25 82 TYR A N 1
ATOM 622 C CA . TYR A 1 82 ? 12.078 -12.846 5.875 1.00 87.25 82 TYR A CA 1
ATOM 623 C C . TYR A 1 82 ? 11.416 -13.716 6.951 1.00 87.25 82 TYR A C 1
ATOM 625 O O . TYR A 1 82 ? 10.277 -14.143 6.772 1.00 87.25 82 TYR A O 1
ATOM 633 N N . ARG A 1 83 ? 12.086 -13.962 8.085 1.00 86.44 83 ARG A N 1
ATOM 634 C CA . ARG A 1 83 ? 11.501 -14.722 9.211 1.00 86.44 83 ARG A CA 1
ATOM 635 C C . ARG A 1 83 ? 10.308 -14.005 9.846 1.00 86.44 83 ARG A C 1
ATOM 637 O O . ARG A 1 83 ? 9.388 -14.655 10.330 1.00 86.44 83 ARG A O 1
ATOM 644 N N . LEU A 1 84 ? 10.319 -12.676 9.822 1.00 85.94 84 LEU A N 1
ATOM 645 C CA . LEU A 1 84 ? 9.262 -11.808 10.331 1.00 85.94 84 LEU A CA 1
ATOM 646 C C . LEU A 1 84 ? 8.052 -11.696 9.397 1.00 85.94 84 LEU A C 1
ATOM 648 O O . LEU A 1 84 ? 7.043 -11.127 9.806 1.00 85.94 84 LEU A O 1
ATOM 652 N N . LYS A 1 85 ? 8.091 -12.293 8.199 1.00 88.31 85 LYS A N 1
ATOM 653 C CA . LYS A 1 85 ? 6.965 -12.274 7.254 1.00 88.31 85 LYS A CA 1
ATOM 654 C C . LYS A 1 85 ? 5.663 -12.819 7.853 1.00 88.31 85 LYS A C 1
ATOM 656 O O . LYS A 1 85 ? 4.604 -12.270 7.594 1.00 88.31 85 LYS A O 1
ATOM 661 N N . ILE A 1 86 ? 5.735 -13.820 8.733 1.00 88.69 86 ILE A N 1
ATOM 662 C CA . ILE A 1 86 ? 4.542 -14.334 9.426 1.00 88.69 86 ILE A CA 1
ATOM 663 C C . ILE A 1 86 ? 3.843 -13.263 10.279 1.00 88.69 86 ILE A C 1
ATOM 665 O O . ILE A 1 86 ? 2.623 -13.269 10.415 1.00 88.69 86 ILE A O 1
ATOM 669 N N . VAL A 1 87 ? 4.608 -12.331 10.853 1.00 89.31 87 VAL A N 1
ATOM 670 C CA . VAL A 1 87 ? 4.059 -11.213 11.627 1.00 89.31 87 VAL A CA 1
ATOM 671 C C . VAL A 1 87 ? 3.357 -10.226 10.701 1.00 89.31 87 VAL A C 1
ATOM 673 O O . VAL A 1 87 ? 2.296 -9.726 11.062 1.00 89.31 87 VAL A O 1
ATOM 676 N N . ASP A 1 88 ? 3.922 -9.975 9.520 1.00 88.75 88 ASP A N 1
ATOM 677 C CA . ASP A 1 88 ? 3.312 -9.134 8.487 1.00 88.75 88 ASP A CA 1
ATOM 678 C C . ASP A 1 88 ? 1.979 -9.727 7.999 1.00 88.75 88 ASP A C 1
ATOM 680 O O . ASP A 1 88 ? 0.953 -9.051 8.047 1.00 88.75 88 ASP A O 1
ATOM 684 N N . ASP A 1 89 ? 1.955 -11.024 7.674 1.00 90.44 89 ASP A N 1
ATOM 685 C CA . ASP A 1 89 ? 0.743 -11.736 7.244 1.00 90.44 89 ASP A CA 1
ATOM 686 C C . ASP A 1 89 ? -0.362 -11.684 8.325 1.00 90.44 89 ASP A C 1
ATOM 688 O O . ASP A 1 89 ? -1.538 -11.419 8.039 1.00 90.44 89 ASP A O 1
ATOM 692 N N . LEU A 1 90 ? 0.007 -11.883 9.598 1.00 92.12 90 LEU A N 1
ATOM 693 C CA . LEU A 1 90 ? -0.918 -11.760 10.730 1.00 92.12 90 LEU A CA 1
ATOM 694 C C . LEU A 1 90 ? -1.414 -10.320 10.912 1.00 92.12 90 LEU A C 1
ATOM 696 O O . LEU A 1 90 ? -2.608 -10.104 11.129 1.00 92.12 90 LEU A O 1
ATOM 700 N N . ALA A 1 91 ? -0.523 -9.332 10.819 1.00 89.50 91 ALA A N 1
ATOM 701 C CA . ALA A 1 91 ? -0.878 -7.924 10.947 1.00 89.50 91 ALA A CA 1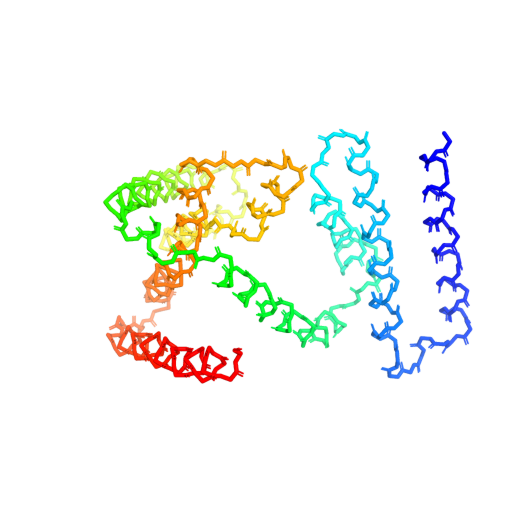
ATOM 702 C C . ALA A 1 91 ? -1.849 -7.495 9.841 1.00 89.50 91 ALA A C 1
ATOM 704 O O . ALA A 1 91 ? -2.870 -6.874 10.141 1.00 89.50 91 ALA A O 1
ATOM 705 N N . LEU A 1 92 ? -1.585 -7.879 8.590 1.00 87.94 92 LEU A N 1
ATOM 706 C CA . LEU A 1 92 ? -2.461 -7.605 7.454 1.00 87.94 92 LEU A CA 1
ATOM 707 C C . LEU A 1 92 ? -3.844 -8.238 7.654 1.00 87.94 92 LEU A C 1
ATOM 709 O O . LEU A 1 92 ? -4.859 -7.580 7.431 1.00 87.94 92 LEU A O 1
ATOM 713 N N . THR A 1 93 ? -3.890 -9.470 8.169 1.00 88.81 93 THR A N 1
ATOM 714 C CA . THR A 1 93 ? -5.145 -10.161 8.502 1.00 88.81 93 THR A CA 1
ATOM 715 C C . THR A 1 93 ? -5.952 -9.398 9.560 1.00 88.81 93 THR A C 1
ATOM 717 O O . THR A 1 93 ? -7.147 -9.162 9.376 1.00 88.81 93 THR A O 1
ATOM 720 N N . PHE A 1 94 ? -5.318 -8.953 10.652 1.00 87.88 94 PHE A N 1
ATOM 721 C CA . PHE A 1 94 ? -5.996 -8.156 11.682 1.00 87.88 94 PHE A CA 1
ATOM 722 C C . PHE A 1 94 ? -6.455 -6.793 11.165 1.00 87.88 94 PHE A C 1
ATOM 724 O O . PHE A 1 94 ? -7.543 -6.341 11.523 1.00 87.88 94 PHE A O 1
ATOM 731 N N . ILE A 1 95 ? -5.653 -6.140 10.321 1.00 83.00 95 ILE A N 1
ATOM 732 C CA . ILE A 1 95 ? -6.011 -4.865 9.697 1.00 83.00 95 ILE A CA 1
ATOM 733 C C . ILE A 1 95 ? -7.235 -5.038 8.794 1.00 83.00 95 ILE A C 1
ATOM 735 O O . ILE A 1 95 ? -8.173 -4.248 8.902 1.00 83.00 95 ILE A O 1
ATOM 739 N N . ALA A 1 96 ? -7.257 -6.077 7.956 1.00 82.88 96 ALA A N 1
ATOM 740 C CA . ALA A 1 96 ? -8.382 -6.383 7.079 1.00 82.88 96 ALA A CA 1
ATOM 741 C C . ALA A 1 96 ? -9.657 -6.688 7.881 1.00 82.88 96 ALA A C 1
ATOM 743 O O . ALA A 1 96 ? -10.719 -6.143 7.580 1.00 82.88 96 ALA A O 1
ATOM 744 N N . LEU A 1 97 ? -9.551 -7.486 8.951 1.00 84.25 97 LEU A N 1
ATOM 745 C CA . LEU A 1 97 ? -10.676 -7.789 9.837 1.00 84.25 97 LEU A CA 1
ATOM 746 C C . LEU A 1 97 ? -11.201 -6.533 10.551 1.00 84.25 97 LEU A C 1
ATOM 748 O O . LEU A 1 97 ? -12.409 -6.311 10.596 1.00 84.25 97 LEU A O 1
ATOM 752 N N . ALA A 1 98 ? -10.311 -5.690 11.081 1.00 82.19 98 ALA A N 1
ATOM 753 C CA . ALA A 1 98 ? -10.686 -4.450 11.757 1.00 82.19 98 ALA A CA 1
ATOM 754 C C . ALA A 1 98 ? -11.339 -3.444 10.795 1.00 82.19 98 ALA A C 1
ATOM 756 O O . ALA A 1 98 ? -12.360 -2.844 11.130 1.00 82.19 98 ALA A O 1
ATOM 757 N N . ALA A 1 99 ? -10.785 -3.284 9.590 1.00 78.12 99 ALA A N 1
ATOM 758 C CA . ALA A 1 99 ? -11.361 -2.432 8.556 1.00 78.12 99 ALA A CA 1
ATOM 759 C C . ALA A 1 99 ? -12.727 -2.957 8.083 1.00 78.12 99 ALA A C 1
ATOM 761 O O . ALA A 1 99 ? -13.664 -2.173 7.933 1.00 78.12 99 ALA A O 1
ATOM 762 N N . GLY A 1 100 ? -12.861 -4.275 7.906 1.00 80.75 100 GLY A N 1
ATOM 763 C CA . GLY A 1 100 ? -14.122 -4.926 7.553 1.00 80.75 100 GLY A CA 1
ATOM 764 C C . GLY A 1 100 ? -15.196 -4.786 8.635 1.00 80.75 100 GLY A C 1
ATOM 765 O O . GLY A 1 100 ? -16.351 -4.528 8.310 1.00 80.75 100 GLY A O 1
ATOM 766 N N . GLY A 1 101 ? -14.824 -4.887 9.915 1.00 80.06 101 GLY A N 1
ATOM 767 C CA . GLY A 1 101 ? -15.747 -4.739 11.046 1.00 80.06 101 GLY A CA 1
ATOM 768 C C . GLY A 1 101 ? -16.286 -3.317 11.247 1.00 80.06 101 GLY A C 1
ATOM 769 O O . GLY A 1 101 ? -17.414 -3.146 11.702 1.00 80.06 101 GLY A O 1
ATOM 770 N N . GLU A 1 102 ? -15.518 -2.289 10.877 1.00 75.81 102 GLU A N 1
ATOM 771 C CA . GLU A 1 102 ? -15.967 -0.887 10.935 1.00 75.81 102 GLU A CA 1
ATOM 772 C C . GLU A 1 102 ? -16.849 -0.510 9.723 1.00 75.81 102 GLU A C 1
ATOM 774 O O . GLU A 1 102 ? -17.568 0.495 9.740 1.00 75.81 102 GLU A O 1
ATOM 779 N N . LEU A 1 103 ? -16.827 -1.317 8.655 1.00 74.44 103 LEU A N 1
ATOM 780 C CA . LEU A 1 103 ? -17.547 -1.040 7.417 1.00 74.44 103 LEU A CA 1
ATOM 781 C C . LEU A 1 103 ? -19.056 -1.290 7.563 1.00 74.44 103 LEU A C 1
ATOM 783 O O . LEU A 1 103 ? -19.551 -2.417 7.560 1.00 74.44 103 LEU A O 1
ATOM 787 N N . ARG A 1 104 ? -19.837 -0.209 7.563 1.00 75.44 104 ARG A N 1
ATOM 788 C CA . ARG A 1 104 ? -21.302 -0.284 7.530 1.00 75.44 104 ARG A CA 1
ATOM 789 C C . ARG A 1 104 ? -21.812 -0.389 6.095 1.00 75.44 104 ARG A C 1
ATOM 791 O O . ARG A 1 104 ? -21.959 0.612 5.395 1.00 75.44 104 ARG A O 1
ATOM 798 N N . ILE A 1 105 ? -22.160 -1.606 5.668 1.00 76.50 105 ILE A N 1
ATOM 799 C CA . ILE A 1 105 ? -22.651 -1.902 4.303 1.00 76.50 105 ILE A CA 1
ATOM 800 C C . ILE A 1 105 ? -23.843 -1.014 3.906 1.00 76.50 105 ILE A C 1
ATOM 802 O O . ILE A 1 105 ? -23.956 -0.590 2.756 1.00 76.50 105 ILE A O 1
ATOM 806 N N . ARG A 1 106 ? -24.734 -0.695 4.852 1.00 77.81 106 ARG A N 1
ATOM 807 C CA . ARG A 1 106 ? -25.903 0.161 4.597 1.00 77.81 106 ARG A CA 1
ATOM 808 C C . ARG A 1 106 ? -25.503 1.591 4.219 1.00 77.81 106 ARG A C 1
ATOM 810 O O . ARG A 1 106 ? -26.075 2.151 3.283 1.00 77.81 106 ARG A O 1
ATOM 817 N N . ASP A 1 107 ? -24.498 2.141 4.892 1.00 72.69 107 ASP A N 1
ATOM 818 C CA . ASP A 1 107 ? -23.989 3.492 4.638 1.00 72.69 107 ASP A CA 1
ATOM 819 C C . ASP A 1 107 ? -23.200 3.532 3.324 1.00 72.69 107 ASP A C 1
ATOM 821 O O . ASP A 1 107 ? -23.361 4.460 2.526 1.00 72.69 107 ASP A O 1
ATOM 825 N N . LEU A 1 108 ? -22.454 2.458 3.031 1.00 73.81 108 LEU A N 1
ATOM 826 C CA . LEU A 1 108 ? -21.792 2.260 1.742 1.00 73.81 108 LEU A CA 1
ATOM 827 C C . LEU A 1 108 ? -22.809 2.245 0.595 1.00 73.81 108 LEU A C 1
ATOM 829 O O . LEU A 1 108 ? -22.646 2.963 -0.392 1.00 73.81 108 LEU A O 1
ATOM 833 N N . ARG A 1 109 ? -23.898 1.476 0.737 1.00 79.50 109 ARG A N 1
ATOM 834 C CA . ARG A 1 109 ? -24.915 1.318 -0.310 1.00 79.50 109 ARG A CA 1
ATOM 835 C C . ARG A 1 109 ? -25.590 2.640 -0.669 1.00 79.50 109 ARG A C 1
ATOM 837 O O . ARG A 1 109 ? -25.785 2.925 -1.849 1.00 79.50 109 ARG A O 1
ATOM 844 N N . ASN A 1 110 ? -25.898 3.463 0.329 1.00 80.12 110 ASN A N 1
ATOM 845 C CA . ASN A 1 110 ? -26.527 4.768 0.121 1.00 80.12 110 ASN A CA 1
ATOM 846 C C . ASN A 1 110 ? -25.598 5.771 -0.583 1.00 80.12 110 ASN A C 1
ATOM 848 O O . ASN A 1 110 ? -26.073 6.712 -1.218 1.00 80.12 110 ASN A O 1
ATOM 852 N N . ARG A 1 111 ? -24.277 5.570 -0.498 1.00 80.38 111 ARG A N 1
ATOM 853 C CA . ARG A 1 111 ? -23.253 6.470 -1.050 1.00 80.38 111 ARG A CA 1
ATOM 854 C C . ARG A 1 111 ? -22.478 5.878 -2.230 1.00 80.38 111 ARG A C 1
ATOM 856 O O . ARG A 1 111 ? -21.585 6.545 -2.746 1.00 80.38 111 ARG A O 1
ATOM 863 N N . LEU A 1 112 ? -22.849 4.687 -2.710 1.00 84.25 112 LEU A N 1
ATOM 864 C CA . LEU A 1 112 ? -22.158 3.938 -3.771 1.00 84.25 112 LEU A CA 1
ATOM 865 C C . LEU A 1 112 ? -21.807 4.794 -4.991 1.00 84.25 112 LEU A C 1
ATOM 867 O O . LEU A 1 112 ? -20.671 4.763 -5.448 1.00 84.25 112 LEU A O 1
ATOM 871 N N . ARG A 1 113 ? -22.750 5.603 -5.495 1.00 87.19 113 ARG A N 1
ATOM 872 C CA . ARG A 1 113 ? -22.489 6.483 -6.650 1.00 87.19 113 ARG A CA 1
ATOM 873 C C . ARG A 1 113 ? -21.386 7.500 -6.369 1.00 87.19 113 ARG A C 1
ATOM 875 O O . ARG A 1 113 ? -20.515 7.691 -7.210 1.00 87.19 113 ARG A O 1
ATOM 882 N N . SER A 1 114 ? -21.414 8.129 -5.194 1.00 87.62 114 SER A N 1
ATOM 883 C CA . SER A 1 114 ? -20.381 9.086 -4.788 1.00 87.62 114 SER A CA 1
ATOM 884 C C . SER A 1 114 ? -19.029 8.396 -4.648 1.00 87.62 114 SER A C 1
ATOM 886 O O . SER A 1 114 ? -18.033 8.919 -5.127 1.00 87.62 114 SER A O 1
ATOM 888 N N . ILE A 1 115 ? -19.002 7.213 -4.032 1.00 88.12 115 ILE A N 1
ATOM 889 C CA . ILE A 1 115 ? -17.780 6.433 -3.817 1.00 88.12 115 ILE A CA 1
ATOM 890 C C . ILE A 1 115 ? -17.170 6.016 -5.155 1.00 88.12 115 ILE A C 1
ATOM 892 O O . ILE A 1 115 ? -15.994 6.268 -5.386 1.00 88.12 115 ILE A O 1
ATOM 896 N N . LEU A 1 116 ? -17.971 5.457 -6.065 1.00 90.25 116 LEU A N 1
ATOM 897 C CA . LEU A 1 116 ? -17.520 5.067 -7.401 1.00 90.25 116 LEU A CA 1
ATOM 898 C C . LEU A 1 116 ? -17.001 6.263 -8.200 1.00 90.25 116 LEU A C 1
ATOM 900 O O . LEU A 1 116 ? -15.970 6.148 -8.859 1.00 90.25 116 LEU A O 1
ATOM 904 N N . TYR A 1 117 ? -17.669 7.416 -8.120 1.00 93.06 117 TYR A N 1
ATOM 905 C CA . TYR A 1 117 ? -17.209 8.635 -8.782 1.00 93.06 117 TYR A CA 1
ATOM 906 C C . TYR A 1 117 ? -15.872 9.125 -8.210 1.00 93.06 117 TYR A C 1
ATOM 908 O O . TYR A 1 117 ? -14.945 9.420 -8.966 1.00 93.06 117 TYR A O 1
ATOM 916 N N . THR A 1 118 ? -15.734 9.171 -6.882 1.00 92.06 118 THR A N 1
ATOM 917 C CA . THR A 1 118 ? -14.481 9.547 -6.215 1.00 92.06 118 THR A CA 1
ATOM 918 C C . THR A 1 118 ? -13.357 8.574 -6.553 1.00 92.06 118 THR A C 1
ATOM 920 O O . THR A 1 118 ? -12.278 9.014 -6.924 1.00 92.06 118 THR A O 1
ATOM 923 N N . ILE A 1 119 ? -13.602 7.265 -6.491 1.00 92.88 119 ILE A N 1
ATOM 924 C CA . ILE A 1 119 ? -12.603 6.249 -6.835 1.00 92.88 119 ILE A CA 1
ATOM 925 C C . ILE A 1 119 ? -12.188 6.380 -8.296 1.00 92.88 119 ILE A C 1
ATOM 927 O O . ILE A 1 119 ? -10.996 6.421 -8.577 1.00 92.88 119 ILE A O 1
ATOM 931 N N . SER A 1 120 ? -13.143 6.490 -9.222 1.00 93.00 120 SER A N 1
ATOM 932 C CA . SER A 1 120 ? -12.847 6.572 -10.657 1.00 93.00 120 SER A CA 1
ATOM 933 C C . SER A 1 120 ? -12.054 7.833 -10.988 1.00 93.00 120 SER A C 1
ATOM 935 O O . SER A 1 120 ? -11.023 7.757 -11.650 1.00 93.00 120 SER A O 1
ATOM 937 N N . SER A 1 121 ? -12.493 8.991 -10.484 1.00 94.56 121 SER A N 1
ATOM 938 C CA . SER A 1 121 ? -11.792 10.261 -10.703 1.00 94.56 121 SER A CA 1
ATOM 939 C C . SER A 1 121 ? -10.391 10.253 -10.094 1.00 94.56 121 SER A C 1
ATOM 941 O O . SER A 1 121 ? -9.432 10.609 -10.774 1.00 94.56 121 SER A O 1
ATOM 943 N N . LEU A 1 122 ? -10.247 9.792 -8.849 1.00 93.19 122 LEU A N 1
ATOM 944 C CA . LEU A 1 122 ? -8.957 9.726 -8.167 1.00 93.19 122 LEU A CA 1
ATOM 945 C C . LEU A 1 122 ? -8.019 8.744 -8.870 1.00 93.19 122 LEU A C 1
ATOM 947 O O . LEU A 1 122 ? -6.868 9.091 -9.114 1.00 93.19 122 LEU A O 1
ATOM 951 N N . THR A 1 123 ? -8.522 7.573 -9.264 1.00 94.44 123 THR A N 1
ATOM 952 C CA . THR A 1 123 ? -7.758 6.575 -10.021 1.00 94.44 123 THR A CA 1
ATOM 953 C C . THR A 1 123 ? -7.244 7.180 -11.315 1.00 94.44 123 THR A C 1
ATOM 955 O O . THR A 1 123 ? -6.040 7.208 -11.509 1.00 94.44 123 THR A O 1
ATOM 958 N N . VAL A 1 124 ? -8.115 7.735 -12.164 1.00 95.31 124 VAL A N 1
ATOM 959 C CA . VAL A 1 124 ? -7.707 8.289 -13.464 1.00 95.31 124 VAL A CA 1
ATOM 960 C C . VAL A 1 124 ? -6.708 9.432 -13.296 1.00 95.31 124 VAL A C 1
ATOM 962 O O . VAL A 1 124 ? -5.666 9.424 -13.945 1.00 95.31 124 VAL A O 1
ATOM 965 N N . ILE A 1 125 ? -6.995 10.397 -12.419 1.00 96.56 125 ILE A N 1
ATOM 966 C CA . ILE A 1 125 ? -6.164 11.596 -12.261 1.00 96.56 125 ILE A CA 1
ATOM 967 C C . ILE A 1 125 ? -4.801 11.246 -11.660 1.00 96.56 125 ILE A C 1
ATOM 969 O O . ILE A 1 125 ? -3.776 11.687 -12.177 1.00 96.56 125 ILE A O 1
ATOM 973 N N . VAL A 1 126 ? -4.769 10.465 -10.576 1.00 96.44 126 VAL A N 1
ATOM 974 C CA . VAL A 1 126 ? -3.519 10.139 -9.874 1.00 96.44 126 VAL A CA 1
ATOM 975 C C . VAL A 1 126 ? -2.680 9.169 -10.694 1.00 96.44 126 VAL A C 1
ATOM 977 O O . VAL A 1 126 ? -1.492 9.422 -10.877 1.00 96.44 126 VAL A O 1
ATOM 980 N N . TRP A 1 127 ? -3.295 8.122 -11.253 1.00 96.62 127 TRP A N 1
ATOM 981 C CA . TRP A 1 127 ? -2.604 7.171 -12.122 1.00 96.62 127 TRP A CA 1
ATOM 982 C C . TRP A 1 127 ? -1.987 7.881 -13.325 1.00 96.62 127 TRP A C 1
ATOM 984 O O . TRP A 1 127 ? -0.776 7.813 -13.519 1.00 96.62 127 TRP A O 1
ATOM 994 N N . ALA A 1 128 ? -2.790 8.637 -14.085 1.00 96.06 128 ALA A N 1
ATOM 995 C CA . ALA A 1 128 ? -2.296 9.339 -15.264 1.00 96.06 128 ALA A CA 1
ATOM 996 C C . ALA A 1 128 ? -1.249 10.395 -14.893 1.00 96.06 128 ALA A C 1
ATOM 998 O O . ALA A 1 128 ? -0.237 10.513 -15.577 1.00 96.06 128 ALA A O 1
ATOM 999 N N . GLY A 1 129 ? -1.461 11.133 -13.800 1.00 96.88 129 GLY A N 1
ATOM 1000 C CA . GLY A 1 129 ? -0.534 12.158 -13.329 1.00 96.88 129 GLY A CA 1
ATOM 1001 C C . GLY A 1 129 ? 0.832 11.587 -12.955 1.00 96.88 129 GLY A C 1
ATOM 1002 O O . GLY A 1 129 ? 1.853 12.101 -13.407 1.00 96.88 129 GLY A O 1
ATOM 1003 N N . VAL A 1 130 ? 0.866 10.502 -12.178 1.00 96.12 130 VAL A N 1
ATOM 1004 C CA . VAL A 1 130 ? 2.122 9.867 -11.753 1.00 96.12 130 VAL A CA 1
ATOM 1005 C C . VAL A 1 130 ? 2.796 9.138 -12.912 1.00 96.12 130 VAL A C 1
ATOM 1007 O O . VAL A 1 130 ? 4.004 9.291 -13.093 1.00 96.12 130 VAL A O 1
ATOM 1010 N N . SER A 1 131 ? 2.048 8.418 -13.751 1.00 95.38 131 SER A N 1
ATOM 1011 C CA . SER A 1 131 ? 2.617 7.790 -14.949 1.00 95.38 131 SER A CA 1
ATOM 1012 C C . SER A 1 131 ? 3.204 8.831 -15.906 1.00 95.38 131 SER A C 1
ATOM 1014 O O . SER A 1 131 ? 4.333 8.669 -16.365 1.00 95.38 131 SER A O 1
ATOM 1016 N N . LEU A 1 132 ? 2.496 9.937 -16.159 1.00 95.69 132 LEU A N 1
ATOM 1017 C CA . LEU A 1 132 ? 3.000 11.033 -16.989 1.00 95.69 132 LEU A CA 1
ATOM 1018 C C . LEU A 1 132 ? 4.239 11.682 -16.368 1.00 95.69 132 LEU A C 1
ATOM 1020 O O . LEU A 1 132 ? 5.207 11.952 -17.076 1.00 95.69 132 LEU A O 1
ATOM 1024 N N . PHE A 1 133 ? 4.235 11.898 -15.051 1.00 94.44 133 PHE A N 1
ATOM 1025 C CA . PHE A 1 133 ? 5.386 12.439 -14.338 1.00 94.44 133 PHE A CA 1
ATOM 1026 C C . PHE A 1 133 ? 6.630 11.559 -14.513 1.00 94.44 133 PHE A C 1
ATOM 1028 O O . PHE A 1 133 ? 7.703 12.085 -14.794 1.00 94.44 133 PHE A O 1
ATOM 1035 N N . VAL A 1 134 ? 6.495 10.233 -14.422 1.00 93.88 134 VAL A N 1
ATOM 1036 C CA . VAL A 1 134 ? 7.610 9.299 -14.662 1.00 93.88 134 VAL A CA 1
ATOM 1037 C C . VAL A 1 134 ? 8.072 9.350 -16.122 1.00 93.88 134 VAL A C 1
ATOM 1039 O O . VAL A 1 134 ? 9.273 9.411 -16.376 1.00 93.88 134 VAL A O 1
ATOM 1042 N N . LEU A 1 135 ? 7.140 9.376 -17.081 1.00 93.00 135 LEU A N 1
ATOM 1043 C CA . LEU A 1 135 ? 7.457 9.391 -18.514 1.00 93.00 135 LEU A CA 1
ATOM 1044 C C . LEU A 1 135 ? 8.133 10.683 -18.974 1.00 93.00 135 LEU A C 1
ATOM 1046 O O . LEU A 1 135 ? 9.028 10.632 -19.809 1.00 93.00 135 LEU A O 1
ATOM 1050 N N . VAL A 1 136 ? 7.726 11.838 -18.448 1.00 92.94 136 VAL A N 1
ATOM 1051 C CA . VAL A 1 136 ? 8.323 13.140 -18.790 1.00 92.94 136 VAL A CA 1
ATOM 1052 C C . VAL A 1 136 ? 9.583 13.388 -17.960 1.00 92.94 136 VAL A C 1
ATOM 1054 O O . VAL A 1 136 ? 10.598 13.851 -18.475 1.00 92.94 136 VAL A O 1
ATOM 1057 N N . GLY A 1 137 ? 9.543 13.031 -16.677 1.00 89.81 137 GLY A N 1
ATOM 1058 C CA . GLY A 1 137 ? 10.626 13.207 -15.713 1.00 89.81 137 GLY A CA 1
ATOM 1059 C C . GLY A 1 137 ? 11.732 12.155 -15.791 1.00 89.81 137 GLY A C 1
ATOM 1060 O O . GLY A 1 137 ? 12.642 12.185 -14.964 1.00 89.81 137 GLY A O 1
ATOM 1061 N N . TRP A 1 138 ? 11.702 11.243 -16.768 1.00 88.44 138 TRP A N 1
ATOM 1062 C CA . TRP A 1 138 ? 12.674 10.150 -16.891 1.00 88.44 138 TRP A CA 1
ATOM 1063 C C . TRP A 1 138 ? 14.130 10.636 -16.959 1.00 88.44 138 TRP A C 1
ATOM 1065 O O . TRP A 1 138 ? 15.040 9.978 -16.461 1.00 88.44 138 TRP A O 1
ATOM 1075 N N . GLN A 1 139 ? 14.362 11.834 -17.506 1.00 87.50 139 GLN A N 1
ATOM 1076 C CA . GLN A 1 139 ? 15.693 12.436 -17.554 1.00 87.50 139 GLN A CA 1
ATOM 1077 C C . GLN A 1 139 ? 16.151 12.997 -16.207 1.00 87.50 139 GLN A C 1
ATOM 1079 O O . GLN A 1 139 ? 17.348 13.176 -16.011 1.00 87.50 139 GLN A O 1
ATOM 1084 N N . LEU A 1 140 ? 15.258 13.283 -15.263 1.00 87.56 140 LEU A N 1
ATOM 1085 C CA . LEU A 1 140 ? 15.628 13.883 -13.977 1.00 87.56 140 LEU A CA 1
ATOM 1086 C C . LEU A 1 140 ? 16.194 12.850 -12.999 1.00 87.56 140 LEU A C 1
ATOM 1088 O O . LEU A 1 140 ? 16.968 13.205 -12.113 1.00 87.56 140 LEU A O 1
ATOM 1092 N N . ILE A 1 141 ? 15.847 11.574 -13.174 1.00 85.62 141 ILE A N 1
ATOM 1093 C CA . ILE A 1 141 ? 16.196 10.505 -12.239 1.00 85.62 141 ILE A CA 1
ATOM 1094 C C . ILE A 1 141 ? 17.194 9.551 -12.911 1.00 85.62 141 ILE A C 1
ATOM 1096 O O . ILE A 1 141 ? 16.832 8.890 -13.886 1.00 85.62 141 ILE A O 1
ATOM 1100 N N . PRO A 1 142 ? 1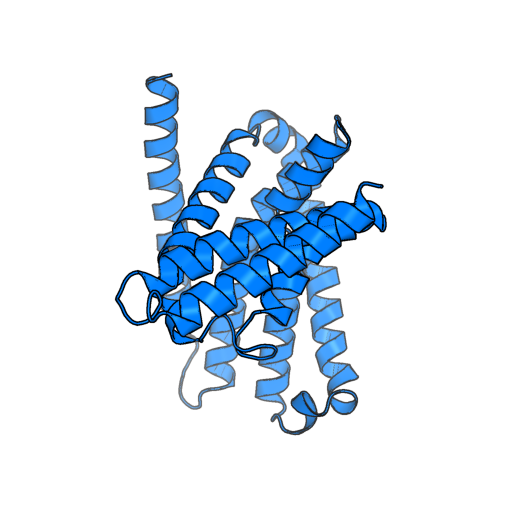8.436 9.421 -12.396 1.00 86.56 142 PRO A N 1
ATOM 1101 C CA . PRO A 1 142 ? 19.464 8.566 -12.998 1.00 86.56 142 PRO A CA 1
ATOM 1102 C C . PRO A 1 142 ? 19.013 7.119 -13.228 1.00 86.56 142 PRO A C 1
ATOM 1104 O O . PRO A 1 142 ? 19.352 6.530 -14.249 1.00 86.56 142 PRO A O 1
ATOM 1107 N N . PHE A 1 143 ? 18.194 6.579 -12.321 1.00 85.81 143 PHE A N 1
ATOM 1108 C CA . PHE A 1 143 ? 17.625 5.233 -12.410 1.00 85.81 143 PHE A CA 1
ATOM 1109 C C . PHE A 1 143 ? 16.814 5.000 -13.697 1.00 85.81 143 PHE A C 1
ATOM 1111 O O . PHE A 1 143 ? 16.934 3.943 -14.309 1.00 85.81 143 PHE A O 1
ATOM 1118 N N . PHE A 1 144 ? 16.040 5.991 -14.150 1.00 87.62 144 PHE A N 1
ATOM 1119 C CA . PHE A 1 144 ? 15.205 5.870 -15.350 1.00 87.62 144 PHE A CA 1
ATOM 1120 C C . PHE A 1 144 ? 15.992 6.038 -16.654 1.00 87.62 144 PHE A C 1
ATOM 1122 O O . PHE A 1 144 ? 15.576 5.521 -17.687 1.00 87.62 144 PHE A O 1
ATOM 1129 N N . ARG A 1 145 ? 17.153 6.705 -16.625 1.00 86.06 145 ARG A N 1
ATOM 1130 C CA . ARG A 1 145 ? 17.970 6.952 -17.828 1.00 86.06 145 ARG A CA 1
ATOM 1131 C C . ARG A 1 145 ? 18.580 5.691 -18.428 1.00 86.06 145 ARG A C 1
ATOM 1133 O O . ARG A 1 145 ? 18.856 5.659 -19.621 1.00 86.06 145 ARG A O 1
ATOM 1140 N N . VAL A 1 146 ? 18.830 4.685 -17.596 1.00 87.12 146 VAL A N 1
ATOM 1141 C CA . VAL A 1 146 ? 19.468 3.423 -18.008 1.00 87.12 146 VAL A CA 1
ATOM 1142 C C . VAL A 1 146 ? 18.429 2.429 -18.553 1.00 87.12 146 VAL A C 1
ATOM 1144 O O . VAL A 1 146 ? 18.780 1.368 -19.060 1.00 87.12 146 VAL A O 1
ATOM 1147 N N . MET A 1 147 ? 17.137 2.761 -18.471 1.00 86.31 147 MET A N 1
ATOM 1148 C CA . MET A 1 147 ? 16.050 1.884 -18.896 1.00 86.31 147 MET A CA 1
ATOM 1149 C C . MET A 1 147 ? 15.700 2.085 -20.370 1.00 86.31 147 MET A C 1
ATOM 1151 O O . 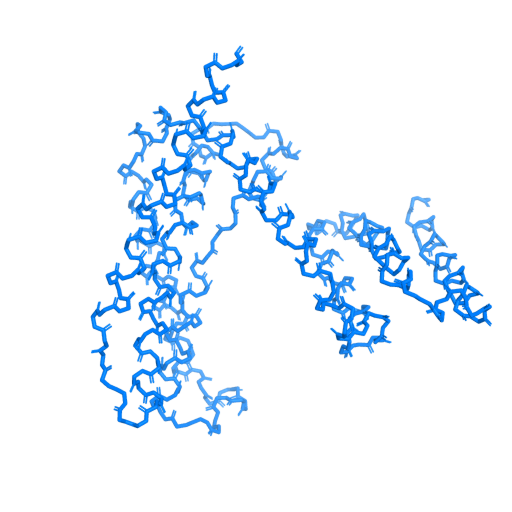MET A 1 147 ? 15.611 3.209 -20.859 1.00 86.31 147 MET A O 1
ATOM 1155 N N . GLY A 1 148 ? 15.418 0.985 -21.072 1.00 88.62 148 GLY A N 1
ATOM 1156 C CA . GLY A 1 148 ? 14.783 1.052 -22.386 1.00 88.62 148 GLY A CA 1
ATOM 1157 C C . GLY A 1 148 ? 13.364 1.622 -22.287 1.00 88.62 148 GLY A C 1
ATOM 1158 O O . GLY A 1 148 ? 12.671 1.408 -21.292 1.00 88.62 148 GLY A O 1
ATOM 1159 N N . PHE A 1 149 ? 12.903 2.303 -23.339 1.00 89.00 149 PHE A N 1
ATOM 1160 C CA . PHE A 1 149 ? 11.573 2.925 -23.373 1.00 89.00 149 PHE A CA 1
ATOM 1161 C C . PHE A 1 149 ? 10.411 1.974 -22.994 1.00 89.00 149 PHE A C 1
ATOM 1163 O O . PHE A 1 149 ? 9.567 2.379 -22.196 1.00 89.00 149 PHE A O 1
ATOM 1170 N N . PRO A 1 150 ? 10.367 0.701 -23.444 1.00 89.81 150 PRO A N 1
ATOM 1171 C CA . PRO A 1 150 ? 9.294 -0.224 -23.050 1.00 89.81 150 PRO A CA 1
ATOM 1172 C C . PRO A 1 150 ? 9.283 -0.542 -21.544 1.00 89.81 150 PRO A C 1
ATOM 1174 O O . PRO A 1 150 ? 8.225 -0.649 -20.919 1.00 89.81 150 PRO A O 1
ATOM 1177 N N . VAL A 1 151 ? 10.471 -0.640 -20.939 1.00 91.62 151 VAL A N 1
ATOM 1178 C CA . VAL A 1 151 ? 10.635 -0.863 -19.495 1.00 91.62 151 VAL A CA 1
ATOM 1179 C C . VAL A 1 151 ? 10.209 0.383 -18.722 1.00 91.62 151 VAL A C 1
ATOM 1181 O O . VAL A 1 151 ? 9.478 0.271 -17.742 1.00 91.62 151 VAL A O 1
ATOM 1184 N N . LEU A 1 152 ? 10.593 1.573 -19.196 1.00 92.94 152 LEU A N 1
ATOM 1185 C CA . LEU A 1 152 ? 10.185 2.848 -18.604 1.00 92.94 152 LEU A CA 1
ATOM 1186 C C . LEU A 1 152 ? 8.656 2.990 -18.569 1.00 92.94 152 LEU A C 1
ATOM 1188 O O . LEU A 1 152 ? 8.105 3.355 -17.535 1.00 92.94 152 LEU A O 1
ATOM 1192 N N . VAL A 1 153 ? 7.969 2.666 -19.670 1.00 93.06 153 VAL A N 1
ATOM 1193 C CA . VAL A 1 153 ? 6.498 2.689 -19.741 1.00 93.06 153 VAL A CA 1
ATOM 1194 C C . VAL A 1 153 ? 5.884 1.707 -18.745 1.00 93.06 153 VAL A C 1
ATOM 1196 O O . VAL A 1 153 ? 4.957 2.065 -18.021 1.00 93.06 153 VAL A O 1
ATOM 1199 N N . SER A 1 154 ? 6.436 0.498 -18.648 1.00 93.75 154 SER A N 1
ATOM 1200 C CA . SER A 1 154 ? 5.971 -0.521 -17.700 1.00 93.75 154 SER A CA 1
ATOM 1201 C C . SER A 1 154 ? 6.107 -0.053 -16.246 1.00 93.75 154 SER A C 1
ATOM 1203 O O . SER A 1 154 ? 5.160 -0.144 -15.465 1.00 93.75 154 SER A O 1
ATOM 1205 N N . VAL A 1 155 ? 7.256 0.530 -15.894 1.00 93.81 155 VAL A N 1
ATOM 1206 C CA . VAL A 1 155 ? 7.500 1.117 -14.569 1.00 93.81 155 VAL A CA 1
ATOM 1207 C C . VAL A 1 155 ? 6.568 2.302 -14.310 1.00 93.81 155 VAL A C 1
ATOM 1209 O O . VAL A 1 155 ? 6.008 2.401 -13.222 1.00 93.81 155 VAL A O 1
ATOM 1212 N N . ALA A 1 156 ? 6.345 3.175 -15.295 1.00 94.88 156 ALA A N 1
ATOM 1213 C CA . ALA A 1 156 ? 5.447 4.320 -15.163 1.00 94.88 156 ALA A CA 1
ATOM 1214 C C . ALA A 1 156 ? 3.997 3.897 -14.893 1.00 94.88 156 ALA A C 1
ATOM 1216 O O . ALA A 1 156 ? 3.337 4.491 -14.040 1.00 94.88 156 ALA A O 1
ATOM 1217 N N . ILE A 1 157 ? 3.504 2.864 -15.583 1.00 94.81 157 ILE A N 1
ATOM 1218 C CA . ILE A 1 157 ? 2.161 2.310 -15.365 1.00 94.81 157 ILE A CA 1
ATOM 1219 C C . ILE A 1 157 ? 2.063 1.695 -13.964 1.00 94.81 157 ILE A C 1
ATOM 1221 O O . ILE A 1 157 ? 1.110 1.987 -13.244 1.00 94.81 157 ILE A O 1
ATOM 1225 N N . LEU A 1 158 ? 3.052 0.893 -13.554 1.00 95.38 158 LEU A N 1
ATOM 1226 C CA . LEU A 1 158 ? 3.074 0.254 -12.234 1.00 95.38 158 LEU A CA 1
ATOM 1227 C C . LEU A 1 158 ? 3.146 1.278 -11.095 1.00 95.38 158 LEU A C 1
ATOM 1229 O O . LEU A 1 158 ? 2.363 1.194 -10.152 1.00 95.38 158 LEU A O 1
ATOM 1233 N N . LEU A 1 159 ? 4.030 2.275 -11.193 1.00 95.38 159 LEU A N 1
ATOM 1234 C CA . LEU A 1 159 ? 4.118 3.366 -10.215 1.00 95.38 159 LEU A CA 1
ATOM 1235 C C . LEU A 1 159 ? 2.837 4.202 -10.183 1.00 95.38 159 LEU A C 1
ATOM 1237 O O . LEU A 1 159 ? 2.378 4.571 -9.102 1.00 95.38 159 LEU A O 1
ATOM 1241 N N . GLY A 1 160 ? 2.234 4.442 -11.351 1.00 96.12 160 GLY A N 1
ATOM 1242 C CA . GLY A 1 160 ? 0.909 5.038 -11.469 1.00 96.12 160 GLY A CA 1
ATOM 1243 C C . GLY A 1 160 ? -0.113 4.270 -10.644 1.00 96.12 160 GLY A C 1
ATOM 1244 O O . GLY A 1 160 ? -0.798 4.862 -9.814 1.00 96.12 160 GLY A O 1
ATOM 1245 N N . VAL A 1 161 ? -0.190 2.946 -10.813 1.00 95.69 161 VAL A N 1
ATOM 1246 C CA . VAL A 1 161 ? -1.148 2.120 -10.067 1.00 95.69 161 VAL A CA 1
ATOM 1247 C C . VAL A 1 161 ? -0.858 2.183 -8.573 1.00 95.69 161 VAL A C 1
ATOM 1249 O O . VAL A 1 161 ? -1.751 2.528 -7.808 1.00 95.69 161 VAL A O 1
ATOM 1252 N N . ILE A 1 162 ? 0.388 1.950 -8.154 1.00 94.50 162 ILE A N 1
ATOM 1253 C CA . ILE A 1 162 ? 0.780 1.965 -6.735 1.00 94.50 162 ILE A CA 1
ATOM 1254 C C . ILE A 1 162 ? 0.411 3.301 -6.068 1.00 94.50 162 ILE A C 1
ATOM 1256 O O . ILE A 1 162 ? -0.069 3.314 -4.937 1.00 94.50 162 ILE A O 1
ATOM 1260 N N . SER A 1 163 ? 0.570 4.427 -6.768 1.00 94.88 163 SER A N 1
ATOM 1261 C CA . SER A 1 163 ? 0.252 5.757 -6.229 1.00 94.88 163 SER A CA 1
ATOM 1262 C C . SER A 1 163 ? -1.239 6.019 -5.984 1.00 94.88 163 SER A C 1
ATOM 1264 O O . SER A 1 163 ? -1.591 6.918 -5.216 1.00 94.88 163 SER A O 1
ATOM 1266 N N . VAL A 1 164 ? -2.125 5.238 -6.610 1.00 94.44 164 VAL A N 1
ATOM 1267 C CA . VAL A 1 164 ? -3.574 5.317 -6.387 1.00 94.44 164 VAL A CA 1
ATOM 1268 C C . VAL A 1 164 ? -3.958 4.702 -5.037 1.00 94.44 164 VAL A C 1
ATOM 1270 O O . VAL A 1 164 ? -4.972 5.105 -4.469 1.00 94.44 164 VAL A O 1
ATOM 1273 N N . ALA A 1 165 ? -3.155 3.777 -4.498 1.00 90.38 165 ALA A N 1
ATOM 1274 C CA . ALA A 1 165 ? -3.462 3.031 -3.280 1.00 90.38 165 ALA A CA 1
ATOM 1275 C C . ALA A 1 165 ? -3.789 3.949 -2.085 1.00 90.38 165 ALA A C 1
ATOM 1277 O O . ALA A 1 165 ? -3.105 4.943 -1.824 1.00 90.38 165 ALA A O 1
ATOM 1278 N N . ARG A 1 166 ? -4.841 3.609 -1.328 1.00 89.94 166 ARG A N 1
ATOM 1279 C CA . ARG A 1 166 ? -5.274 4.349 -0.131 1.00 89.94 166 ARG A CA 1
ATOM 1280 C C . ARG A 1 166 ? -5.563 3.389 1.013 1.00 89.94 166 ARG A C 1
ATOM 1282 O O . ARG A 1 166 ? -6.434 2.543 0.889 1.00 89.94 166 ARG A O 1
ATOM 1289 N N . SER A 1 167 ? -4.882 3.577 2.142 1.00 85.75 167 SER A N 1
ATOM 1290 C CA . SER A 1 167 ? -5.029 2.697 3.304 1.00 85.75 167 SER A CA 1
ATOM 1291 C C . SER A 1 167 ? -6.257 3.050 4.161 1.00 85.75 167 SER A C 1
ATOM 1293 O O . SER A 1 167 ? -6.334 4.176 4.678 1.00 85.75 167 SER A O 1
ATOM 1295 N N . PRO A 1 168 ? -7.195 2.109 4.386 1.00 82.75 168 PRO A N 1
ATOM 1296 C CA . PRO A 1 168 ? -8.295 2.311 5.324 1.00 82.75 168 PRO A CA 1
ATOM 1297 C C . PRO A 1 168 ? -7.807 2.384 6.773 1.00 82.75 168 PRO A C 1
ATOM 1299 O O . PRO A 1 168 ? -8.339 3.175 7.547 1.00 82.75 168 PRO A O 1
ATOM 1302 N N . SER A 1 169 ? -6.757 1.647 7.146 1.00 81.69 169 SER A N 1
ATOM 1303 C CA . SER A 1 169 ? -6.256 1.618 8.527 1.00 81.69 169 SER A CA 1
ATOM 1304 C C . SER A 1 169 ? -5.695 2.968 8.974 1.00 81.69 169 SER A C 1
ATOM 1306 O O . SER A 1 169 ? -5.975 3.419 10.085 1.00 81.69 169 SER A O 1
ATOM 1308 N N . SER A 1 170 ? -4.977 3.666 8.087 1.00 83.12 170 SER A N 1
ATOM 1309 C CA . SER A 1 170 ? -4.490 5.022 8.353 1.00 83.12 170 SER A CA 1
ATOM 1310 C C . SER A 1 170 ? -5.644 6.016 8.498 1.00 83.12 170 SER A C 1
ATOM 1312 O O . SER A 1 170 ? -5.614 6.866 9.387 1.00 83.12 170 SER A O 1
ATOM 1314 N N . ALA A 1 171 ? -6.687 5.887 7.670 1.00 86.38 171 ALA A N 1
ATOM 1315 C CA . ALA A 1 171 ? -7.880 6.722 7.777 1.00 86.38 171 ALA A CA 1
ATOM 1316 C C . ALA A 1 171 ? -8.633 6.471 9.095 1.00 86.38 171 ALA A C 1
ATOM 1318 O O . ALA A 1 171 ? -8.966 7.428 9.791 1.00 86.38 171 ALA A O 1
ATOM 1319 N N . ILE A 1 172 ? -8.840 5.205 9.478 1.00 82.38 172 ILE A N 1
ATOM 1320 C CA . ILE A 1 172 ? -9.484 4.814 10.744 1.00 82.38 172 ILE A CA 1
ATOM 1321 C C . ILE A 1 172 ? -8.711 5.376 11.938 1.00 82.38 172 ILE A C 1
ATOM 1323 O O . ILE A 1 172 ? -9.319 5.946 12.844 1.00 82.38 172 ILE A O 1
ATOM 1327 N N . ALA A 1 173 ? -7.380 5.251 11.935 1.00 79.56 173 ALA A N 1
ATOM 1328 C CA . ALA A 1 173 ? -6.536 5.754 13.014 1.00 79.56 173 ALA A CA 1
ATOM 1329 C C . ALA A 1 173 ? -6.744 7.260 13.238 1.00 79.56 173 ALA A C 1
ATOM 1331 O O . ALA A 1 173 ? -7.027 7.673 14.361 1.00 79.56 173 ALA A O 1
ATOM 1332 N N . ILE A 1 174 ? -6.707 8.056 12.164 1.00 82.69 174 ILE A N 1
ATOM 1333 C CA . ILE A 1 174 ? -6.904 9.512 12.229 1.00 82.69 174 ILE A CA 1
ATOM 1334 C C . ILE A 1 174 ? -8.345 9.858 12.624 1.00 82.69 174 ILE A C 1
ATOM 1336 O O . ILE A 1 174 ? -8.560 10.710 13.481 1.00 82.69 174 ILE A O 1
ATOM 1340 N N . ILE A 1 175 ? -9.351 9.184 12.055 1.00 84.94 175 ILE A N 1
ATOM 1341 C CA . ILE A 1 175 ? -10.766 9.404 12.402 1.00 84.94 175 ILE A CA 1
ATOM 1342 C C . ILE A 1 175 ? -10.996 9.160 13.898 1.00 84.94 175 ILE A C 1
ATOM 1344 O O . ILE A 1 175 ? -11.666 9.957 14.560 1.00 84.94 175 ILE A O 1
ATOM 1348 N N . LYS A 1 176 ? -10.412 8.087 14.443 1.00 80.06 176 LYS A N 1
ATOM 1349 C CA . LYS A 1 176 ? -10.512 7.729 15.860 1.00 80.06 176 LYS A CA 1
ATOM 1350 C C . LYS A 1 176 ? -9.754 8.710 16.753 1.00 80.06 176 LYS A C 1
ATOM 1352 O O . LYS A 1 176 ? -10.296 9.125 17.776 1.00 80.06 176 LYS A O 1
ATOM 1357 N N . GLU A 1 177 ? -8.545 9.105 16.362 1.00 76.75 177 GLU A N 1
ATOM 1358 C CA . GLU A 1 177 ? -7.717 10.079 17.083 1.00 76.75 177 GLU A CA 1
ATOM 1359 C C . GLU A 1 177 ? -8.395 11.454 17.149 1.00 76.75 177 GLU A C 1
ATOM 1361 O O . GLU A 1 177 ? -8.516 12.040 18.224 1.00 76.75 177 GLU A O 1
ATOM 1366 N N . CYS A 1 178 ? -8.949 11.920 16.029 1.00 84.31 178 CYS A N 1
ATOM 1367 C CA . CYS A 1 178 ? -9.685 13.180 15.946 1.00 84.31 178 CYS A CA 1
ATOM 1368 C C . CYS A 1 178 ? -11.129 13.091 16.469 1.00 84.31 178 CYS A C 1
ATOM 1370 O O . CYS A 1 178 ? -11.810 14.113 16.536 1.00 84.31 178 CYS A O 1
ATOM 1372 N N . ARG A 1 179 ? -11.625 11.890 16.810 1.00 83.50 179 ARG A N 1
ATOM 1373 C CA . ARG A 1 179 ? -13.033 11.619 17.170 1.00 83.50 179 ARG A CA 1
ATOM 1374 C C . ARG A 1 179 ? -14.034 12.158 16.135 1.00 83.50 179 ARG A C 1
ATOM 1376 O O . ARG A 1 179 ? -15.133 12.591 16.488 1.00 83.50 179 ARG A O 1
ATOM 1383 N N . ALA A 1 180 ? -13.653 12.141 14.861 1.00 86.06 180 ALA A N 1
ATOM 1384 C CA . ALA A 1 180 ? -14.447 12.694 13.771 1.00 86.06 180 ALA A CA 1
ATOM 1385 C C . ALA A 1 180 ? -15.631 11.777 13.422 1.00 86.06 180 ALA A C 1
ATOM 1387 O O . ALA A 1 180 ? -15.504 10.553 13.438 1.00 86.06 180 ALA A O 1
ATOM 1388 N N . LYS A 1 181 ? -16.789 12.364 13.093 1.00 84.12 181 LYS A N 1
ATOM 1389 C CA . LYS A 1 181 ? -17.992 11.637 12.656 1.00 84.12 181 LYS A CA 1
ATOM 1390 C C . LYS A 1 181 ? -18.756 12.430 11.601 1.00 84.12 181 LYS A C 1
ATOM 1392 O O . LYS A 1 181 ? -18.844 13.652 11.699 1.00 84.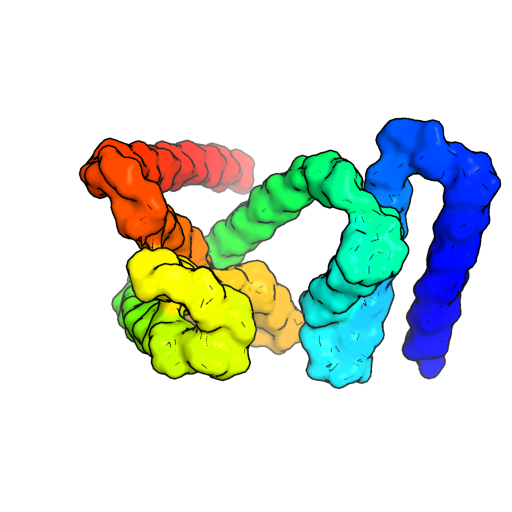12 181 LYS A O 1
ATOM 1397 N N . GLY A 1 182 ? -19.351 11.733 10.636 1.00 86.69 182 GLY A N 1
ATOM 1398 C CA . GLY A 1 182 ? -20.263 12.320 9.659 1.00 86.69 182 GLY A CA 1
ATOM 1399 C C . GLY A 1 182 ? -20.155 11.722 8.251 1.00 86.69 182 GLY A C 1
ATOM 1400 O O . GLY A 1 182 ? -19.407 10.771 8.017 1.00 86.69 182 GLY A O 1
ATOM 1401 N N . PRO A 1 183 ? -20.864 12.318 7.276 1.00 82.44 183 PRO A N 1
ATOM 1402 C CA . PRO A 1 183 ? -20.940 11.808 5.906 1.00 82.44 183 PRO A CA 1
ATOM 1403 C C . PRO A 1 183 ? -19.579 11.761 5.199 1.00 82.44 183 PRO A C 1
ATOM 1405 O O . PRO A 1 183 ? -19.353 10.900 4.353 1.00 82.44 183 PRO A O 1
ATOM 1408 N N . PHE A 1 184 ? -18.668 12.675 5.546 1.00 86.75 184 PHE A N 1
ATOM 1409 C CA . PHE A 1 184 ? -17.324 12.710 4.977 1.00 86.75 184 PHE A CA 1
ATOM 1410 C C . PHE A 1 184 ? -16.462 11.545 5.477 1.00 86.75 184 PHE A C 1
ATOM 1412 O O . PHE A 1 184 ? -15.838 10.870 4.667 1.00 86.75 184 PHE A O 1
ATOM 1419 N N . THR A 1 185 ? -16.461 11.257 6.784 1.00 86.25 185 THR A N 1
ATOM 1420 C CA . THR A 1 185 ? -15.671 10.150 7.352 1.00 86.25 185 THR A CA 1
ATOM 1421 C C . THR A 1 185 ? -16.174 8.793 6.862 1.00 86.25 185 THR A C 1
ATOM 1423 O O . THR A 1 185 ? -15.366 7.942 6.506 1.00 86.25 185 THR A O 1
ATOM 1426 N N . GLU A 1 186 ? -17.497 8.618 6.764 1.00 82.88 186 GLU A N 1
ATOM 1427 C CA . GLU A 1 186 ? -18.118 7.431 6.153 1.00 82.88 186 GLU A CA 1
ATOM 1428 C C . GLU A 1 186 ? -17.721 7.276 4.679 1.00 82.88 186 GLU A C 1
ATOM 1430 O O . GLU A 1 186 ? -17.381 6.181 4.236 1.00 82.88 186 GLU A O 1
ATOM 1435 N N . GLY A 1 187 ? -17.742 8.376 3.917 1.00 86.44 187 GLY A N 1
ATOM 1436 C CA . GLY A 1 187 ? -17.330 8.386 2.515 1.00 86.44 187 GLY A CA 1
ATOM 1437 C C . GLY A 1 187 ? -15.857 8.023 2.338 1.00 86.44 187 GLY A C 1
ATOM 1438 O O . GLY A 1 187 ? -15.538 7.200 1.486 1.00 86.44 187 GLY A O 1
ATOM 1439 N N . VAL A 1 188 ? -14.969 8.581 3.168 1.00 88.50 188 VAL A N 1
ATOM 1440 C CA . VAL A 1 188 ? -13.537 8.252 3.160 1.00 88.50 188 VAL A CA 1
ATOM 1441 C C . VAL A 1 188 ? -13.324 6.769 3.454 1.00 88.50 188 VAL A C 1
ATOM 1443 O O . VAL A 1 188 ? -12.617 6.125 2.690 1.00 88.50 188 VAL A O 1
ATOM 1446 N N . LEU A 1 189 ? -13.968 6.213 4.486 1.00 86.56 189 LEU A N 1
ATOM 1447 C CA . LEU A 1 189 ? -13.892 4.780 4.808 1.00 86.56 189 LEU A CA 1
ATOM 1448 C C . LEU A 1 189 ? -14.383 3.903 3.650 1.00 86.56 189 LEU A C 1
ATOM 1450 O O . LEU A 1 189 ? -13.727 2.935 3.278 1.00 86.56 189 LEU A O 1
ATOM 1454 N N . GLY A 1 190 ? -15.516 4.263 3.044 1.00 85.38 190 GLY A N 1
ATOM 1455 C CA . GLY A 1 190 ? -16.055 3.530 1.903 1.00 85.38 190 GLY A CA 1
ATOM 1456 C C . GLY A 1 190 ? -15.138 3.572 0.678 1.00 85.38 190 GLY A C 1
ATOM 1457 O O . GLY A 1 190 ? -14.957 2.553 0.015 1.00 85.38 190 GLY A O 1
ATOM 1458 N N . VAL A 1 191 ? -14.528 4.727 0.397 1.00 89.00 191 VAL A N 1
ATOM 1459 C CA . VAL A 1 191 ? -13.553 4.889 -0.691 1.00 89.00 191 VAL A CA 1
ATOM 1460 C C . VAL A 1 191 ? -12.288 4.081 -0.422 1.00 89.00 191 VAL A C 1
ATOM 1462 O O . VAL A 1 191 ? -11.853 3.361 -1.313 1.00 89.00 191 VAL A O 1
ATOM 1465 N N . THR A 1 192 ? -11.698 4.169 0.772 1.00 88.44 192 THR A N 1
ATOM 1466 C CA . THR A 1 192 ? -10.430 3.487 1.078 1.00 88.44 192 THR A CA 1
ATOM 1467 C C . THR A 1 192 ? -10.573 1.969 1.112 1.00 88.44 192 THR A C 1
ATOM 1469 O O . THR A 1 192 ? -9.708 1.285 0.580 1.00 88.44 192 THR A O 1
ATOM 1472 N N . VAL A 1 193 ? -11.675 1.430 1.643 1.00 84.44 193 VAL A N 1
ATOM 1473 C CA . VAL A 1 193 ? -11.913 -0.025 1.638 1.00 84.44 193 VAL A CA 1
ATOM 1474 C C . VAL A 1 193 ? -12.181 -0.549 0.226 1.00 84.44 193 VAL A C 1
ATOM 1476 O O . VAL A 1 193 ? -11.611 -1.559 -0.173 1.00 84.44 193 VAL A O 1
ATOM 1479 N N . ALA A 1 194 ? -13.007 0.139 -0.568 1.00 85.00 194 ALA A N 1
ATOM 1480 C CA . ALA A 1 194 ? -13.240 -0.269 -1.955 1.00 85.00 194 ALA A CA 1
ATOM 1481 C C . ALA A 1 194 ? -11.967 -0.157 -2.820 1.00 85.00 194 ALA A C 1
ATOM 1483 O O . ALA A 1 194 ? -11.783 -0.941 -3.753 1.00 85.00 194 ALA A O 1
ATOM 1484 N N . MET A 1 195 ? -11.073 0.783 -2.492 1.00 88.62 195 MET A N 1
ATOM 1485 C CA . MET A 1 195 ? -9.786 0.935 -3.170 1.00 88.62 195 MET A CA 1
ATOM 1486 C C . MET A 1 195 ? -8.863 -0.271 -2.957 1.00 88.62 195 MET A C 1
ATOM 1488 O O . MET A 1 195 ? -8.101 -0.592 -3.861 1.00 88.62 195 MET A O 1
ATOM 1492 N N . ASP A 1 196 ? -8.956 -0.959 -1.818 1.00 85.00 196 ASP A N 1
ATOM 1493 C CA . ASP A 1 196 ? -8.122 -2.126 -1.489 1.00 85.00 196 ASP A CA 1
ATOM 1494 C C . ASP A 1 196 ? -8.401 -3.325 -2.417 1.00 85.00 196 ASP A C 1
ATOM 1496 O O . ASP A 1 196 ? -7.499 -4.070 -2.789 1.00 85.00 196 ASP A O 1
ATOM 1500 N N . VAL A 1 197 ? -9.644 -3.470 -2.889 1.00 82.50 197 VAL A N 1
ATOM 1501 C CA . VAL A 1 197 ? -9.994 -4.463 -3.921 1.00 82.50 197 VAL A CA 1
ATOM 1502 C C . VAL A 1 197 ? -9.575 -3.971 -5.306 1.00 82.50 197 VAL A C 1
ATOM 1504 O O . VAL A 1 197 ? -8.991 -4.718 -6.093 1.00 82.50 197 VAL A O 1
ATOM 1507 N N . LEU A 1 198 ? -9.859 -2.701 -5.617 1.00 88.75 198 LEU A N 1
ATOM 1508 C CA . LEU A 1 198 ? -9.556 -2.133 -6.929 1.00 88.75 198 LEU A CA 1
ATOM 1509 C C . LEU A 1 198 ? -8.050 -2.144 -7.222 1.00 88.75 198 LEU A C 1
ATOM 1511 O O . LEU A 1 198 ? -7.654 -2.450 -8.346 1.00 88.75 198 LEU A O 1
ATOM 1515 N N . ILE A 1 199 ? -7.213 -1.835 -6.230 1.00 91.06 199 ILE A N 1
ATOM 1516 C CA . ILE A 1 199 ? -5.763 -1.763 -6.404 1.00 91.06 199 ILE A CA 1
ATOM 1517 C C . ILE A 1 199 ? -5.172 -3.122 -6.774 1.00 91.06 199 ILE A C 1
ATOM 1519 O O . ILE A 1 199 ? -4.301 -3.165 -7.633 1.00 91.06 199 ILE A O 1
ATOM 1523 N N . ILE A 1 200 ? -5.681 -4.226 -6.214 1.00 87.06 200 ILE A N 1
ATOM 1524 C CA . ILE A 1 200 ? -5.234 -5.585 -6.558 1.00 87.06 200 ILE A CA 1
ATOM 1525 C C . ILE A 1 200 ? -5.533 -5.880 -8.031 1.00 87.06 200 ILE A C 1
ATOM 1527 O O . ILE A 1 200 ? -4.656 -6.346 -8.757 1.00 87.06 200 ILE A O 1
ATOM 1531 N N . ILE A 1 201 ? -6.741 -5.546 -8.497 1.00 88.25 201 ILE A N 1
ATOM 1532 C CA . ILE A 1 201 ? -7.158 -5.751 -9.893 1.00 88.25 201 ILE A CA 1
ATOM 1533 C C . ILE A 1 201 ? -6.306 -4.901 -10.843 1.00 88.25 201 ILE A C 1
ATOM 1535 O O . ILE A 1 201 ? -5.767 -5.410 -11.827 1.00 88.25 201 ILE A O 1
ATOM 1539 N N . LEU A 1 202 ? -6.162 -3.606 -10.543 1.00 91.75 202 LEU A N 1
ATOM 1540 C CA . LEU A 1 202 ? -5.366 -2.687 -11.355 1.00 91.75 202 LEU A CA 1
ATOM 1541 C C . LEU A 1 202 ? -3.892 -3.092 -11.379 1.00 91.75 202 LEU A C 1
ATOM 1543 O O . LEU A 1 202 ? -3.267 -3.037 -12.435 1.00 91.75 202 LEU A O 1
ATOM 1547 N N . PHE A 1 203 ? -3.337 -3.507 -10.238 1.00 91.88 203 PHE A N 1
ATOM 1548 C CA . PHE A 1 203 ? -1.935 -3.893 -10.123 1.00 91.88 203 PHE A CA 1
ATOM 1549 C C . PHE A 1 203 ? -1.656 -5.188 -10.874 1.00 91.88 203 PHE A C 1
ATOM 1551 O O . PHE A 1 203 ? -0.690 -5.244 -11.625 1.00 91.88 203 PHE A O 1
ATOM 1558 N N . ALA A 1 204 ? -2.527 -6.189 -10.756 1.00 88.88 204 ALA A N 1
ATOM 1559 C CA . ALA A 1 204 ? -2.416 -7.424 -11.521 1.00 88.88 204 ALA A CA 1
ATOM 1560 C C . ALA A 1 204 ? -2.495 -7.184 -13.035 1.00 88.88 204 ALA A C 1
ATOM 1562 O O . ALA A 1 204 ? -1.663 -7.695 -13.784 1.00 88.88 204 ALA A O 1
ATOM 1563 N N . GLY A 1 205 ? -3.451 -6.365 -13.490 1.00 88.44 205 GLY A N 1
ATOM 1564 C CA . GLY A 1 205 ? -3.567 -5.997 -14.902 1.00 88.44 205 GLY A CA 1
ATOM 1565 C C . GLY A 1 205 ? -2.339 -5.235 -15.404 1.00 88.44 205 GLY A C 1
ATOM 1566 O O . GLY A 1 205 ? -1.767 -5.584 -16.435 1.00 88.44 205 GLY A O 1
ATOM 1567 N N . ALA A 1 206 ? -1.881 -4.235 -14.647 1.00 91.62 206 ALA A N 1
ATOM 1568 C CA . ALA A 1 206 ? -0.670 -3.482 -14.962 1.00 91.62 206 ALA A CA 1
ATOM 1569 C C . ALA A 1 206 ? 0.582 -4.366 -14.980 1.00 91.62 206 ALA A C 1
ATOM 1571 O O . ALA A 1 206 ? 1.427 -4.198 -15.856 1.00 91.62 206 ALA A O 1
ATOM 1572 N N . LEU A 1 207 ? 0.693 -5.317 -14.051 1.00 90.38 207 LEU A N 1
ATOM 1573 C CA . LEU A 1 207 ? 1.806 -6.256 -13.980 1.00 90.38 207 LEU A CA 1
ATOM 1574 C C . LEU A 1 207 ? 1.794 -7.225 -15.161 1.00 90.38 207 LEU A C 1
ATOM 1576 O O . LEU A 1 207 ? 2.841 -7.428 -15.763 1.00 90.38 207 LEU A O 1
ATOM 1580 N N . SER A 1 208 ? 0.628 -7.755 -15.540 1.00 87.69 208 SER A N 1
ATOM 1581 C CA . SER A 1 208 ? 0.479 -8.600 -16.730 1.00 87.69 208 SER A CA 1
ATOM 1582 C C . SER A 1 208 ? 0.898 -7.857 -18.004 1.00 87.69 208 SER A C 1
ATOM 1584 O O . SER A 1 208 ? 1.652 -8.388 -18.817 1.00 87.69 208 SER A O 1
ATOM 1586 N N . ILE A 1 209 ? 0.497 -6.591 -18.156 1.00 87.62 209 ILE A N 1
ATOM 1587 C CA . ILE A 1 209 ? 0.954 -5.760 -19.278 1.00 87.62 209 ILE A CA 1
ATOM 1588 C C . ILE A 1 209 ? 2.473 -5.550 -19.194 1.00 87.62 209 ILE A C 1
ATOM 1590 O O . ILE A 1 209 ? 3.181 -5.778 -20.173 1.00 87.62 209 ILE A O 1
ATOM 1594 N N . ALA A 1 210 ? 3.001 -5.180 -18.027 1.00 90.12 210 ALA A N 1
ATOM 1595 C CA . ALA A 1 210 ? 4.428 -4.947 -17.831 1.00 90.12 210 ALA A CA 1
ATOM 1596 C C . ALA A 1 210 ? 5.285 -6.179 -18.168 1.00 90.12 210 ALA A C 1
ATOM 1598 O O . ALA A 1 210 ? 6.297 -6.047 -18.852 1.00 90.12 210 ALA A O 1
ATOM 1599 N N . THR A 1 211 ? 4.894 -7.384 -17.743 1.00 86.56 211 THR A N 1
ATOM 1600 C CA . THR A 1 211 ? 5.673 -8.602 -18.016 1.00 86.56 211 THR A CA 1
ATOM 1601 C C . THR A 1 211 ? 5.703 -8.938 -19.502 1.00 86.56 211 THR A C 1
ATOM 1603 O O . THR A 1 211 ? 6.772 -9.267 -20.011 1.00 86.56 211 THR A O 1
ATOM 1606 N N . THR A 1 212 ? 4.587 -8.763 -20.218 1.00 86.31 212 THR A N 1
ATOM 1607 C CA . THR A 1 212 ? 4.530 -8.987 -21.678 1.00 86.31 212 THR A CA 1
ATOM 1608 C C . THR A 1 212 ? 5.398 -8.007 -22.465 1.00 86.31 212 THR A C 1
ATOM 1610 O O . THR A 1 212 ? 5.979 -8.365 -23.485 1.00 86.31 212 THR A O 1
ATOM 1613 N N . VAL A 1 213 ? 5.523 -6.768 -21.981 1.00 85.94 213 VAL A N 1
ATOM 1614 C CA . VAL A 1 213 ? 6.337 -5.729 -22.624 1.00 85.94 213 VAL A CA 1
ATOM 1615 C C . VAL A 1 213 ? 7.827 -5.919 -22.329 1.00 85.94 213 VAL A C 1
ATOM 1617 O O . VAL A 1 213 ? 8.668 -5.632 -23.181 1.00 85.94 213 VAL A O 1
ATOM 1620 N N . VAL A 1 214 ? 8.172 -6.383 -21.126 1.00 86.00 214 VAL A N 1
ATOM 1621 C CA . VAL A 1 214 ? 9.565 -6.514 -20.673 1.00 86.00 214 VAL A CA 1
ATOM 1622 C C . VAL A 1 214 ? 10.198 -7.843 -21.096 1.00 86.00 214 VAL A C 1
ATOM 1624 O O . VAL A 1 214 ? 11.406 -7.879 -21.325 1.00 86.00 214 VAL A O 1
ATOM 1627 N N . GLN A 1 215 ? 9.425 -8.928 -21.204 1.00 83.31 215 GLN A N 1
ATOM 1628 C CA . GLN A 1 215 ? 9.940 -10.264 -21.522 1.00 83.31 215 GLN A CA 1
ATOM 1629 C C . GLN A 1 215 ? 9.674 -10.633 -22.992 1.00 83.31 215 GLN A C 1
ATOM 1631 O O . GLN A 1 215 ? 8.527 -10.896 -23.361 1.00 83.31 215 GLN A O 1
ATOM 1636 N N . PRO A 1 216 ? 10.713 -10.706 -23.849 1.00 71.56 216 PRO A N 1
ATOM 1637 C CA . PRO A 1 216 ? 10.543 -11.093 -25.246 1.00 71.56 216 PRO A CA 1
ATOM 1638 C C . PRO A 1 216 ? 9.956 -12.507 -25.358 1.00 71.56 216 PRO A C 1
ATOM 1640 O O . PRO A 1 216 ? 10.518 -13.457 -24.817 1.00 71.56 216 PRO A O 1
ATOM 1643 N N . GLY A 1 217 ? 8.840 -12.654 -26.077 1.00 71.31 217 GLY A N 1
ATOM 1644 C CA . GLY A 1 217 ? 8.195 -13.949 -26.333 1.00 71.31 217 GLY A CA 1
ATOM 1645 C C . GLY A 1 217 ? 7.057 -14.326 -25.378 1.00 71.31 217 GLY A C 1
ATOM 1646 O O . GLY A 1 217 ? 6.387 -15.324 -25.631 1.00 71.31 217 GLY A O 1
ATOM 1647 N N . GLN A 1 218 ? 6.781 -13.532 -24.336 1.00 73.62 218 GLN A N 1
ATOM 1648 C CA . GLN A 1 218 ? 5.534 -13.662 -23.579 1.00 73.62 218 GLN A CA 1
ATOM 1649 C C . GLN A 1 218 ? 4.411 -12.877 -24.261 1.00 73.62 218 GLN A C 1
ATOM 1651 O O . GLN A 1 218 ? 4.444 -11.651 -24.341 1.00 73.62 218 GLN A O 1
ATOM 1656 N N . SER A 1 219 ? 3.390 -13.584 -24.741 1.00 76.12 219 SER A N 1
ATOM 1657 C CA . SER A 1 219 ? 2.123 -12.970 -25.133 1.00 76.12 219 SER A CA 1
ATOM 1658 C C . SER A 1 219 ? 1.265 -12.683 -23.905 1.00 76.12 219 SER A C 1
ATOM 1660 O O . SER A 1 219 ? 1.377 -13.368 -22.889 1.00 76.12 219 SER A O 1
ATOM 1662 N N . PHE A 1 220 ? 0.366 -11.706 -24.023 1.00 73.94 220 PHE A N 1
ATOM 1663 C CA . PHE A 1 220 ? -0.692 -11.503 -23.041 1.00 73.94 220 PHE A CA 1
ATOM 1664 C C . PHE A 1 220 ? -1.459 -12.810 -22.840 1.00 73.94 220 PHE A C 1
ATOM 1666 O O . PHE A 1 220 ? -2.008 -13.343 -23.803 1.00 73.94 220 PHE A O 1
ATOM 1673 N N . ASP A 1 221 ? -1.451 -13.328 -21.612 1.00 76.19 221 ASP A N 1
ATOM 1674 C CA . ASP A 1 221 ? -2.184 -14.529 -21.231 1.00 76.19 221 ASP A CA 1
ATOM 1675 C C . ASP A 1 221 ? -3.498 -14.124 -20.547 1.00 76.19 221 ASP A C 1
ATOM 1677 O O . ASP A 1 221 ? -3.484 -13.735 -19.371 1.00 76.19 221 ASP A O 1
ATOM 1681 N N . PRO A 1 222 ? -4.650 -14.231 -21.238 1.00 76.31 222 PRO A N 1
ATOM 1682 C CA . PRO A 1 222 ? -5.954 -13.982 -20.634 1.00 76.31 222 PRO A CA 1
ATOM 1683 C C . PRO A 1 222 ? -6.232 -14.913 -19.447 1.00 76.31 222 PRO A C 1
ATOM 1685 O O . PRO A 1 222 ? -7.030 -14.563 -18.578 1.00 76.31 222 PRO A O 1
ATOM 1688 N N . GLY A 1 223 ? -5.564 -16.074 -19.384 1.00 81.19 223 GLY A N 1
ATOM 1689 C CA . GLY A 1 223 ? -5.655 -17.018 -18.276 1.00 81.19 223 GLY A CA 1
ATOM 1690 C C . GLY A 1 223 ? -5.304 -16.378 -16.936 1.00 81.19 223 GLY A C 1
ATOM 1691 O O . GLY A 1 223 ? -6.016 -16.593 -15.960 1.00 81.19 223 GLY A O 1
ATOM 1692 N N . SER A 1 224 ? -4.294 -15.506 -16.898 1.00 76.44 224 SER A N 1
ATOM 1693 C CA . SER A 1 224 ? -3.892 -14.794 -15.677 1.00 76.44 224 SER A CA 1
ATOM 1694 C C . SER A 1 224 ? -5.007 -13.914 -15.088 1.00 76.44 224 SER A C 1
ATOM 1696 O O . SER A 1 224 ? -5.232 -13.927 -13.878 1.00 76.44 224 SER A O 1
ATOM 1698 N N . LEU A 1 225 ? -5.774 -13.212 -15.932 1.00 78.88 225 LEU A N 1
ATOM 1699 C CA . LEU A 1 225 ? -6.923 -12.408 -15.499 1.00 78.88 225 LEU A CA 1
ATOM 1700 C C . LEU A 1 225 ? -8.097 -13.272 -15.034 1.00 78.88 225 LEU A C 1
ATOM 1702 O O . LEU A 1 225 ? -8.806 -12.899 -14.095 1.00 78.88 225 LEU A O 1
ATOM 1706 N N . VAL A 1 226 ? -8.312 -14.419 -15.682 1.00 85.44 226 VAL A N 1
ATOM 1707 C CA . VAL A 1 226 ? -9.341 -15.381 -15.268 1.00 85.44 226 VAL A CA 1
ATOM 1708 C C . VAL A 1 226 ? -8.997 -15.951 -13.897 1.00 85.44 226 VAL A C 1
ATOM 1710 O O . VAL A 1 226 ? -9.856 -15.949 -13.020 1.00 85.44 226 VAL A O 1
ATOM 1713 N N . VAL A 1 227 ? -7.746 -16.366 -13.681 1.00 85.62 227 VAL A N 1
ATOM 1714 C CA . VAL A 1 227 ? -7.264 -16.857 -12.381 1.00 85.62 227 VAL A CA 1
ATOM 1715 C C . VAL A 1 227 ? -7.458 -15.795 -11.303 1.00 85.62 227 VAL A C 1
ATOM 1717 O O . VAL A 1 227 ? -8.050 -16.097 -10.271 1.00 85.62 227 VAL A O 1
ATOM 1720 N N . LEU A 1 228 ? -7.066 -14.544 -11.567 1.00 83.25 228 LEU A N 1
ATOM 1721 C CA . LEU A 1 228 ? -7.241 -13.446 -10.614 1.00 83.25 228 LEU A CA 1
ATOM 1722 C C . LEU A 1 228 ? -8.717 -13.202 -10.272 1.00 83.25 228 LEU A C 1
ATOM 1724 O O . LEU A 1 228 ? -9.077 -12.993 -9.117 1.00 83.25 228 LEU A O 1
ATOM 1728 N N . SER A 1 229 ? -9.586 -13.251 -11.285 1.00 85.12 229 SER A N 1
ATOM 1729 C CA . SER A 1 229 ? -11.028 -13.100 -11.092 1.00 85.12 229 SER A CA 1
ATOM 1730 C C . SER A 1 229 ? -11.566 -14.223 -10.208 1.00 85.12 229 SER A C 1
ATOM 1732 O O . SER A 1 229 ? -12.267 -13.953 -9.237 1.00 85.12 229 SER A O 1
ATOM 1734 N N . VAL A 1 230 ? -11.202 -15.475 -10.504 1.00 90.12 230 VAL A N 1
ATOM 1735 C CA . VAL A 1 230 ? -11.595 -16.647 -9.711 1.00 90.12 230 VAL A CA 1
ATOM 1736 C C . VAL A 1 230 ? -11.097 -16.526 -8.272 1.00 90.12 230 VAL A C 1
ATOM 1738 O O . VAL A 1 230 ? -11.873 -16.768 -7.353 1.00 90.12 230 VAL A O 1
ATOM 1741 N N . GLU A 1 231 ? -9.850 -16.110 -8.060 1.00 88.12 231 GLU A N 1
ATOM 1742 C CA . GLU A 1 231 ? -9.263 -15.934 -6.730 1.00 88.12 231 GLU A CA 1
ATOM 1743 C C . GLU A 1 231 ? -10.003 -14.864 -5.915 1.00 88.12 231 GLU A C 1
ATOM 1745 O O . GLU A 1 231 ? -10.380 -15.115 -4.770 1.00 88.12 231 GLU A O 1
ATOM 1750 N N . ILE A 1 232 ? -10.313 -13.712 -6.521 1.00 87.12 232 ILE A N 1
ATOM 1751 C CA . ILE A 1 232 ? -11.096 -12.646 -5.878 1.00 87.12 232 ILE A CA 1
ATOM 1752 C C . ILE A 1 232 ? -12.513 -13.133 -5.549 1.00 87.12 232 ILE A C 1
ATOM 1754 O O . ILE A 1 232 ? -12.983 -12.939 -4.428 1.00 87.12 232 ILE A O 1
ATOM 1758 N N . PHE A 1 233 ? -13.199 -13.787 -6.493 1.00 89.75 233 PHE A N 1
ATOM 1759 C CA . PHE A 1 233 ? -14.552 -14.307 -6.275 1.00 89.75 233 PHE A CA 1
ATOM 1760 C C . PHE A 1 233 ? -14.589 -15.380 -5.182 1.00 89.75 233 PHE A C 1
ATOM 1762 O O . PHE A 1 233 ? -15.492 -15.367 -4.341 1.00 89.75 233 PHE A O 1
ATOM 1769 N N . LEU A 1 234 ? -13.619 -16.296 -5.172 1.00 93.62 234 LEU A N 1
ATOM 1770 C CA . LEU A 1 234 ? -13.527 -17.360 -4.177 1.00 93.62 234 LEU A CA 1
ATOM 1771 C C . LEU A 1 234 ? -13.191 -16.789 -2.795 1.00 93.62 234 LEU A C 1
ATOM 1773 O O . LEU A 1 234 ? -13.855 -17.139 -1.822 1.00 93.62 234 LEU A O 1
ATOM 1777 N N . SER A 1 235 ? -12.231 -15.863 -2.719 1.00 90.81 235 SER A N 1
ATOM 1778 C CA . SER A 1 235 ? -11.863 -15.156 -1.488 1.00 90.81 235 SER A CA 1
ATOM 1779 C C . SER A 1 235 ? -13.054 -14.397 -0.898 1.00 90.81 235 SER A C 1
ATOM 1781 O O . SER A 1 235 ? -13.373 -14.560 0.281 1.00 90.81 235 SER A O 1
ATOM 1783 N N . LEU A 1 236 ? -13.796 -13.657 -1.731 1.00 89.00 236 LEU A N 1
ATOM 1784 C CA . LEU A 1 236 ? -15.006 -12.952 -1.310 1.00 89.00 236 LEU A CA 1
ATOM 1785 C C . LEU A 1 236 ? -16.088 -13.924 -0.824 1.00 89.00 236 LEU A C 1
ATOM 1787 O O . LEU A 1 236 ? -16.710 -13.686 0.207 1.00 89.00 236 LEU A O 1
ATOM 1791 N N . SER A 1 237 ? -16.296 -15.032 -1.539 1.00 93.25 237 SER A N 1
ATOM 1792 C CA . SER A 1 237 ? -17.301 -16.039 -1.182 1.00 93.25 237 SER A CA 1
ATOM 1793 C C . SER A 1 237 ? -16.984 -16.695 0.162 1.00 93.25 237 SER A C 1
ATOM 1795 O O . SER A 1 237 ? -17.848 -16.757 1.035 1.00 93.25 237 SER A O 1
ATOM 1797 N N . ILE A 1 238 ? -15.737 -17.130 0.359 1.00 95.00 238 ILE A N 1
ATOM 1798 C CA . ILE A 1 238 ? -15.269 -17.711 1.623 1.00 95.00 238 ILE A CA 1
ATOM 1799 C C . ILE A 1 238 ? -15.376 -16.676 2.747 1.00 95.00 238 ILE A C 1
ATOM 1801 O O . ILE A 1 238 ? -15.913 -16.984 3.810 1.00 95.00 238 ILE A O 1
ATOM 1805 N N . GLY A 1 239 ? -14.943 -15.437 2.501 1.00 91.69 239 GLY A N 1
ATOM 1806 C CA . GLY A 1 239 ? -15.060 -14.334 3.453 1.00 91.69 239 GLY A CA 1
ATOM 1807 C C . GLY A 1 239 ? -16.508 -14.059 3.864 1.00 91.69 239 GLY A C 1
ATOM 1808 O O . GLY A 1 239 ? -16.791 -13.920 5.052 1.00 91.69 239 GLY A O 1
ATOM 1809 N N . CYS A 1 240 ? -17.450 -14.060 2.915 1.00 91.25 240 CYS A N 1
ATOM 1810 C CA . CYS A 1 240 ? -18.879 -13.920 3.194 1.00 91.25 240 CYS A CA 1
ATOM 1811 C C . CYS A 1 240 ? -19.431 -15.086 4.020 1.00 91.25 240 CYS A C 1
ATOM 1813 O O . CYS A 1 240 ? -20.202 -14.847 4.950 1.00 91.25 240 CYS A O 1
ATOM 1815 N N . VAL A 1 241 ? -19.047 -16.329 3.713 1.00 95.69 241 VAL A N 1
ATOM 1816 C CA . VAL A 1 241 ? -19.481 -17.515 4.470 1.00 95.69 241 VAL A CA 1
ATOM 1817 C C . VAL A 1 241 ? -18.967 -17.449 5.906 1.00 95.69 241 VAL A C 1
ATOM 1819 O O . VAL A 1 241 ? -19.762 -17.526 6.840 1.00 95.69 241 VAL A O 1
ATOM 1822 N N . ILE A 1 242 ? -17.661 -17.242 6.095 1.00 93.75 242 ILE A N 1
ATOM 1823 C CA . ILE A 1 242 ? -17.044 -17.154 7.425 1.00 93.75 242 ILE A CA 1
ATOM 1824 C C . ILE A 1 242 ? -17.623 -15.971 8.206 1.00 93.75 242 ILE A C 1
ATOM 1826 O O . ILE A 1 242 ? -18.018 -16.130 9.359 1.00 93.75 242 ILE A O 1
ATOM 1830 N N . GLY A 1 243 ? -17.742 -14.800 7.577 1.00 91.44 243 GLY A N 1
ATOM 1831 C CA . GLY A 1 243 ? -18.329 -13.615 8.201 1.00 91.44 243 GLY A CA 1
ATOM 1832 C C . GLY A 1 243 ? -19.782 -13.829 8.629 1.00 91.44 243 GLY A C 1
ATOM 1833 O O . GLY A 1 243 ? -20.163 -13.419 9.723 1.00 91.44 243 GLY A O 1
ATOM 1834 N N . SER A 1 244 ? -20.579 -14.529 7.816 1.00 90.88 244 SER A N 1
ATOM 1835 C CA . SER A 1 244 ? -21.968 -14.871 8.155 1.00 90.88 244 SER A CA 1
ATOM 1836 C C . SER A 1 244 ? -22.051 -15.860 9.317 1.00 90.88 244 SER A C 1
ATOM 1838 O O . SER A 1 244 ? -22.912 -15.708 10.177 1.00 90.88 244 SER A O 1
ATOM 1840 N N . LEU A 1 245 ? -21.149 -16.845 9.380 1.00 95.00 245 LEU A N 1
ATOM 1841 C CA . LEU A 1 245 ? -21.065 -17.780 10.508 1.00 95.00 245 LEU A CA 1
ATOM 1842 C C . LEU A 1 245 ? -20.711 -17.060 11.813 1.00 95.00 245 LEU A C 1
ATOM 1844 O O . LEU A 1 245 ? -21.326 -17.328 12.842 1.00 95.00 245 LEU A O 1
ATOM 1848 N N . ILE A 1 246 ? -19.764 -16.118 11.766 1.00 91.50 246 ILE A N 1
ATOM 1849 C CA . ILE A 1 246 ? -19.412 -15.283 12.922 1.00 91.50 246 ILE A CA 1
ATOM 1850 C C . ILE A 1 246 ? -20.619 -14.440 13.351 1.00 91.50 246 ILE A C 1
ATOM 1852 O O . ILE A 1 246 ? -20.943 -14.404 14.532 1.00 91.50 246 ILE A O 1
ATOM 1856 N N . ALA A 1 247 ? -21.313 -13.809 12.401 1.00 89.12 247 ALA A N 1
ATOM 1857 C CA . ALA A 1 247 ? -22.499 -13.000 12.680 1.00 89.12 247 ALA A CA 1
ATOM 1858 C C . ALA A 1 247 ? -23.696 -13.814 13.197 1.00 89.12 247 ALA A C 1
ATOM 1860 O O . ALA A 1 247 ? -24.567 -13.254 13.845 1.00 89.12 247 ALA A O 1
ATOM 1861 N N . TRP A 1 248 ? -23.765 -15.109 12.886 1.00 94.38 248 TRP A N 1
ATOM 1862 C CA . TRP A 1 248 ? -24.778 -16.010 13.436 1.00 94.38 248 TRP A CA 1
ATOM 1863 C C . TRP A 1 248 ? -24.453 -16.453 14.867 1.00 94.38 248 TRP A C 1
ATOM 1865 O O . TRP A 1 248 ? -25.361 -16.726 15.647 1.00 94.38 248 TRP A O 1
ATOM 1875 N N . TYR A 1 249 ? -23.165 -16.551 15.200 1.00 93.75 249 TYR A N 1
ATOM 1876 C CA . TYR A 1 249 ? -22.704 -16.964 16.522 1.00 93.75 249 TYR A CA 1
ATOM 1877 C C . TYR A 1 249 ? -22.778 -15.843 17.575 1.00 93.75 249 TYR A C 1
ATOM 1879 O O . TYR A 1 249 ? -23.001 -16.138 18.749 1.00 93.75 249 TYR A O 1
ATOM 1887 N N . ILE A 1 250 ? -22.552 -14.587 17.167 1.00 88.31 250 ILE A N 1
ATOM 1888 C CA . ILE A 1 250 ? -22.611 -13.388 18.028 1.00 88.31 250 ILE A CA 1
ATOM 1889 C C . ILE A 1 250 ? -24.055 -12.901 18.165 1.00 88.31 250 ILE A C 1
ATOM 1891 O O . ILE A 1 250 ? -24.450 -12.586 19.310 1.00 88.31 250 ILE A O 1
#

pLDDT: mean 85.24, std 8.26, range [54.34, 96.88]

Radius of gyration: 22.19 Å; chains: 1; bounding box: 54×37×57 Å

Secondary structure (DSSP, 8-state):
-HHHHHHHHHHHHHHHHHHHHHTTTTSSTTHHHHHHHHHHHHHHHHHHHHHHTTS-HHHHHHHHHHHHSTTTT--S-HHHHHHTHHHHHHHHHHHHHHHHHH--HHHHHHHHHHHHHHHHHHHHHHHHHHHHHHHHGGGTSHHHHTS-HHHHHHHHHHHHHHHH---HHHHHHHHHHTT--SHHHHHHHHHHHHHHHHHHHHHHHHHHHHHHHHSTT----HHHHHHHHHHHHHHHHHHHHHHHHHHHH-

Foldseek 3Di:
DLLVVLVVVLVVLVVVVVVCVVVCVCVDPCVLVVLVVSLVSQLQSQLVVCVVVVHHSVVSSVVSCCCCPCPHVNVCPPVSVVVCVVVVVVVVVVLLVVLVVVQDVVLLVVCVVVLVVCLVVLLVCQLCVQLVCQLVCLVVDPVSVVDDPLLSSLVSNLRSLVRSQAALSVLVVVCVVVVDDDSVSNSSSSNNSVSVVVSLLSNQVSVLSSCPSPDPPDDRDVVSNVVVVVVVVVVVVVVVVVVVVVVVVD